Protein AF-A0AA46WBA4-F1 (afdb_monomer)

Secondary structure (DSSP, 8-state):
--B--HHHHHT-HHHHHHHHHTT--GGGTTT-BHHHHHHHHHHHHHHHHHHH-GGG--SHHHHHHHHHHHHHHHHHHHHHHHHHHHHHTT--HHHHHHHHHHHHHHHHHHHHHHHHHHHHHHHHHHHHHHHHHHHH-HHHHHHHHHHHHGGG-HHHHHHHHHHHHHHHHHHHHHHHHHHHHHHHHHT--S-HHHHHHHHHHHHHHHHHHHHHHHHHHHHHHHHHHHHHHHHH---TTHHHHHHHHHHHHHHHHHHHHHHHHHHHHHHHHHHHTTTT--TT--HHHHHHT--S-SSSHHHHHHHHHHHTGGGG------------------------

Sequence (336 aa):
MASLTRNQYYSNRDLQNLFSRLEIKAEEVISQEFDDILKLVERSFRKLSLKCHPDKEKDEEKKKIATEKFQKLSADKKELEKHLNALKEGKTPSQYERLSSEEERRRQTKIYGILSRRSKAINRALLFFILANAVSTPSLKVEYCLSQLANSGTVQSIAYQFYAFSIGIWPLLFIISFCGIIYAASKQKGSQEENLDRLNRRYNLLIAADNYVICIAATFAICGLVSEVAQNGWPAQYGTMLMINLALDLLLIALLRTFTKASELYSEHCIQRLYEEDAKFSYKEKFTWYDYKLVLMPLVLPIVKMYFRDLIQKKPQQHTTNPNVTSLGTPAGQEP

pLDDT: mean 73.24, std 14.77, range [27.86, 88.69]

Solvent-accessible surface area (backbone atoms only — not comparable to full-atom values): 18907 Å² total; per-residue (Å²): 134,61,51,38,46,64,66,67,52,72,74,31,68,65,60,47,50,40,36,50,75,52,74,48,56,68,83,77,40,52,73,31,43,50,72,59,44,52,54,49,52,52,53,37,47,56,58,50,45,70,75,35,43,37,88,79,46,90,48,71,71,58,21,52,55,22,42,54,52,40,50,49,53,53,48,45,49,54,52,44,54,44,44,50,53,10,52,66,72,76,40,50,51,68,55,38,49,52,51,50,54,50,50,50,50,52,48,51,53,51,43,52,52,46,54,51,48,42,52,53,51,44,54,50,48,53,53,49,51,54,50,48,46,70,72,64,38,29,66,62,51,29,45,52,32,30,55,70,48,23,80,78,41,70,62,20,34,52,20,26,54,48,34,47,40,54,72,56,55,43,56,55,55,49,50,54,51,53,52,48,52,53,55,56,53,75,67,59,91,67,64,75,63,70,54,47,56,56,48,51,52,52,52,54,50,52,53,50,51,54,52,48,49,53,53,50,32,54,48,35,45,50,51,22,51,54,51,42,37,74,75,75,42,77,52,74,66,49,51,53,51,27,53,54,24,49,51,51,46,54,47,53,55,50,51,54,53,51,43,48,51,50,37,51,57,52,43,50,53,58,47,46,65,73,68,76,70,58,100,77,71,52,71,66,62,64,51,66,74,60,80,77,85,82,70,58,57,77,67,40,49,61,56,47,48,60,78,49,50,80,82,61,66,67,78,77,76,76,77,78,78,69,94,74,79,78,87,81,82,87,83,82,89,83,85,135

Foldseek 3Di:
DDAAAPCNCVVDPLLVVLCVLLVHDPVNRHRDDLVVVLVVLVVSLVVVCVVLPLVVDPDPVSSVVSVVSNVVSVVSSVQNNLCSVCVNVVHHSVVSVVVVVVLVVVLVVLLVVLVVLLVVQLVVLVVVLVVCCVVVVLLVLLLVLLVVLLVPDDLSVVLSVLSCCLVPVVVVVLVVQLVVLVVVLVPDDDDPVVSVVVSVVSVVVSVVVNVVSLVVSLVSSVVSQVVCCVPPNHPVPSSVSNVVSSVVVVVSVVLSVLLSVLSVLVSVVLSVVSVPPDPPDDSVVVVVVDDDDPDCNVVRNVVSCVSCVVSCPDDPPPPPPPPDPDDDDDDDDDDD

Structure (mmCIF, N/CA/C/O backbone):
data_AF-A0AA46WBA4-F1
#
_entry.id   AF-A0AA46WBA4-F1
#
loop_
_atom_site.group_PDB
_atom_site.id
_atom_site.type_symbol
_atom_site.label_atom_id
_atom_site.label_alt_id
_atom_site.label_comp_id
_atom_site.label_asym_id
_atom_site.label_entity_id
_atom_site.label_seq_id
_atom_site.pdbx_PDB_ins_code
_atom_site.Cartn_x
_atom_site.Cartn_y
_atom_site.Cartn_z
_atom_site.occupancy
_atom_site.B_iso_or_equiv
_atom_site.auth_seq_id
_atom_site.auth_comp_id
_atom_site.auth_asym_id
_atom_site.auth_atom_id
_atom_site.pdbx_PDB_model_num
ATOM 1 N N . MET A 1 1 ? -32.448 -16.052 19.847 1.00 56.69 1 MET A N 1
ATOM 2 C CA . MET A 1 1 ? -31.531 -14.949 20.204 1.00 56.69 1 MET A CA 1
ATOM 3 C C . MET A 1 1 ? -31.475 -14.814 21.719 1.00 56.69 1 MET A C 1
ATOM 5 O O . MET A 1 1 ? -32.426 -15.214 22.378 1.00 56.69 1 MET A O 1
ATOM 9 N N . ALA A 1 2 ? -30.355 -14.343 22.275 1.00 77.19 2 ALA A N 1
ATOM 10 C CA . ALA A 1 2 ? -30.216 -14.145 23.718 1.00 77.19 2 ALA A CA 1
ATOM 11 C C . ALA A 1 2 ? -30.925 -12.845 24.140 1.00 77.19 2 ALA A C 1
ATOM 13 O O . ALA A 1 2 ? -30.732 -11.804 23.508 1.00 77.19 2 ALA A O 1
ATOM 14 N N . SER A 1 3 ? -31.737 -12.911 25.192 1.00 84.38 3 SER A N 1
ATOM 15 C CA . SER A 1 3 ? -32.491 -11.778 25.736 1.00 84.38 3 SER A CA 1
ATOM 16 C C . SER A 1 3 ? -32.124 -11.518 27.193 1.00 84.38 3 SER A C 1
ATOM 18 O O . SER A 1 3 ? -31.679 -12.420 27.909 1.00 84.38 3 SER A O 1
ATOM 20 N N . LEU A 1 4 ? -32.304 -10.274 27.639 1.00 86.00 4 LEU A N 1
ATOM 21 C CA . LEU A 1 4 ? -32.042 -9.907 29.025 1.00 86.00 4 LEU A CA 1
ATOM 22 C C . LEU A 1 4 ? -33.166 -10.432 29.920 1.00 86.00 4 LEU A C 1
ATOM 24 O O . LEU A 1 4 ? -34.306 -9.968 29.872 1.00 86.00 4 LEU A O 1
ATOM 28 N N . THR A 1 5 ? -32.845 -11.403 30.768 1.00 85.62 5 THR A N 1
ATOM 29 C CA . THR A 1 5 ? -33.835 -11.991 31.673 1.00 85.62 5 THR A CA 1
ATOM 30 C C . THR A 1 5 ? -34.075 -11.117 32.900 1.00 85.62 5 THR A C 1
ATOM 32 O O . THR A 1 5 ? -33.198 -10.389 33.373 1.00 85.62 5 THR A O 1
ATOM 35 N N . ARG A 1 6 ? -35.266 -11.259 33.490 1.00 83.94 6 ARG A N 1
ATOM 36 C CA . ARG A 1 6 ? -35.639 -10.594 34.746 1.00 83.94 6 ARG A CA 1
ATOM 37 C C . ARG A 1 6 ? -34.622 -10.865 35.860 1.00 83.94 6 ARG A C 1
ATOM 39 O O . ARG A 1 6 ? -34.211 -9.943 36.557 1.00 83.94 6 ARG A O 1
ATOM 46 N N . ASN A 1 7 ? -34.162 -12.109 35.981 1.00 82.94 7 ASN A N 1
ATOM 47 C CA . ASN A 1 7 ? -33.181 -12.491 36.996 1.00 82.94 7 ASN A CA 1
ATOM 48 C C . ASN A 1 7 ? -31.830 -11.805 36.770 1.00 82.94 7 ASN A C 1
ATOM 50 O O . ASN A 1 7 ? -31.248 -11.307 37.728 1.00 82.94 7 ASN A O 1
ATOM 54 N N . GLN A 1 8 ? -31.352 -11.710 35.526 1.00 81.56 8 GLN A N 1
ATOM 55 C CA . GLN A 1 8 ? -30.102 -11.004 35.205 1.00 81.56 8 GLN A CA 1
ATOM 56 C C . GLN A 1 8 ? -30.186 -9.500 35.503 1.00 81.56 8 GLN A C 1
ATOM 58 O O . GLN A 1 8 ? -29.218 -8.925 35.993 1.00 81.56 8 GLN A O 1
ATOM 63 N N . TYR A 1 9 ? -31.342 -8.874 35.264 1.00 83.88 9 TYR A N 1
ATOM 64 C CA . TYR A 1 9 ? -31.563 -7.463 35.586 1.00 83.88 9 TYR A CA 1
ATOM 65 C C . TYR A 1 9 ? -31.609 -7.212 37.103 1.00 83.88 9 TYR A C 1
ATOM 67 O O . TYR A 1 9 ? -30.918 -6.334 37.621 1.00 83.88 9 TYR A O 1
ATOM 75 N N . TYR A 1 10 ? -32.397 -7.999 37.845 1.00 81.88 10 TYR A N 1
ATOM 76 C CA . TYR A 1 10 ? -32.610 -7.752 39.275 1.00 81.88 10 TYR A CA 1
ATOM 77 C C . TYR A 1 10 ? -31.474 -8.237 40.184 1.00 81.88 10 TYR A C 1
ATOM 79 O O . TYR A 1 10 ? -31.307 -7.699 41.276 1.00 81.88 10 TYR A O 1
ATOM 87 N N . SER A 1 11 ? -30.664 -9.201 39.741 1.00 78.94 11 SER A N 1
ATOM 88 C CA . SER A 1 11 ? -29.520 -9.711 40.516 1.00 78.94 11 SER A CA 1
ATOM 89 C C . SER A 1 11 ? -28.289 -8.799 40.498 1.00 78.94 11 SER A C 1
ATOM 91 O O . SER A 1 11 ? -27.389 -8.992 41.312 1.00 78.94 11 SER A O 1
ATOM 93 N N . ASN A 1 12 ? -28.235 -7.797 39.612 1.00 80.94 12 ASN A N 1
ATOM 94 C CA . ASN A 1 12 ? -27.089 -6.902 39.477 1.00 80.94 12 ASN A CA 1
ATOM 95 C C . ASN A 1 12 ? -27.489 -5.438 39.728 1.00 80.94 12 ASN A C 1
ATOM 97 O O . ASN A 1 12 ? -28.072 -4.770 38.871 1.00 80.94 12 ASN A O 1
ATOM 101 N N . ARG A 1 13 ? -27.161 -4.933 40.923 1.00 82.62 13 ARG A N 1
ATOM 102 C CA . ARG A 1 13 ? -27.498 -3.566 41.350 1.00 82.62 13 ARG A CA 1
ATOM 103 C C . ARG A 1 13 ? -26.758 -2.496 40.541 1.00 82.62 13 ARG A C 1
ATOM 105 O O . ARG A 1 13 ? -27.320 -1.434 40.288 1.00 82.62 13 ARG A O 1
ATOM 112 N N . ASP A 1 14 ? -25.543 -2.787 40.088 1.00 81.56 14 ASP A N 1
ATOM 113 C CA . ASP A 1 14 ? -24.757 -1.865 39.264 1.00 81.56 14 ASP A CA 1
ATOM 114 C C . ASP A 1 14 ? -25.344 -1.741 37.858 1.00 81.56 14 ASP A C 1
ATOM 116 O O . ASP A 1 14 ? -25.487 -0.633 37.348 1.00 81.56 14 ASP A O 1
ATOM 120 N N . LEU A 1 15 ? -25.812 -2.851 37.279 1.00 83.94 15 LEU A N 1
ATOM 121 C CA . LEU A 1 15 ? -26.526 -2.848 36.001 1.00 83.94 15 LEU A CA 1
ATOM 122 C C . LEU A 1 15 ? -27.786 -1.964 36.056 1.00 83.94 15 LEU A C 1
ATOM 124 O O . LEU A 1 15 ? -28.018 -1.160 35.155 1.00 83.94 15 LEU A O 1
ATOM 128 N N . GLN A 1 16 ? -28.569 -2.058 37.136 1.00 85.62 16 GLN A N 1
ATOM 129 C CA . GLN A 1 16 ? -29.746 -1.202 37.352 1.00 85.62 16 GLN A CA 1
ATOM 130 C C . GLN A 1 16 ? -29.370 0.274 37.473 1.00 85.62 16 GLN A C 1
ATOM 132 O O . GLN A 1 16 ? -30.038 1.137 36.899 1.00 85.62 16 GLN A O 1
ATOM 137 N N . ASN A 1 17 ? -28.292 0.569 38.203 1.00 86.44 17 ASN A N 1
ATOM 138 C CA . ASN A 1 17 ? -27.793 1.930 38.357 1.00 86.44 17 ASN A CA 1
ATOM 139 C C . ASN A 1 17 ? -27.350 2.516 37.009 1.00 86.44 17 ASN A C 1
ATOM 141 O O . ASN A 1 17 ? -27.657 3.672 36.728 1.00 86.44 17 ASN A O 1
ATOM 145 N N . LEU A 1 18 ? -26.681 1.728 36.163 1.00 86.88 18 LEU A N 1
ATOM 146 C CA . LEU A 1 18 ? -26.230 2.148 34.834 1.00 86.88 18 LEU A CA 1
ATOM 147 C C . LEU A 1 18 ? -27.404 2.438 33.888 1.00 86.88 18 LEU A C 1
ATOM 149 O O . LEU A 1 18 ? -27.426 3.492 33.253 1.00 86.88 18 LEU A O 1
ATOM 153 N N . PHE A 1 19 ? -28.421 1.570 33.851 1.00 88.69 19 PHE A N 1
ATOM 154 C CA . PHE A 1 19 ? -29.654 1.841 33.100 1.00 88.69 19 PHE A CA 1
ATOM 155 C C . PHE A 1 19 ? -30.372 3.098 33.605 1.00 88.69 19 PHE A C 1
ATOM 157 O O . PHE A 1 19 ? -30.766 3.948 32.807 1.00 88.69 19 PHE A O 1
ATOM 164 N N . SER A 1 20 ? -30.463 3.265 34.927 1.00 88.31 20 SER A N 1
ATOM 165 C CA . SER A 1 20 ? -31.107 4.429 35.547 1.00 88.31 20 SER A CA 1
ATOM 166 C C . SER A 1 20 ? -30.378 5.738 35.223 1.00 88.31 20 SER A C 1
ATOM 168 O O . SER A 1 20 ? -31.023 6.742 34.930 1.00 88.31 20 SER A O 1
ATOM 170 N N . ARG A 1 21 ? -29.035 5.738 35.219 1.00 87.00 21 ARG A N 1
ATOM 171 C CA . ARG A 1 21 ? -28.213 6.907 34.838 1.00 87.00 21 ARG A CA 1
ATOM 172 C C . ARG A 1 21 ? -28.396 7.307 33.375 1.00 87.00 21 ARG A C 1
ATOM 174 O O . ARG A 1 21 ? -28.255 8.481 33.048 1.00 87.00 21 ARG A O 1
ATOM 181 N N . LEU A 1 22 ? -28.733 6.348 32.517 1.00 85.12 22 LEU A N 1
ATOM 182 C CA . LEU A 1 22 ? -29.079 6.578 31.117 1.00 85.12 22 LEU A CA 1
ATOM 183 C C . LEU A 1 22 ? -30.581 6.826 30.905 1.00 85.12 22 LEU A C 1
ATOM 185 O O . LEU A 1 22 ? -31.019 6.849 29.761 1.00 85.12 22 LEU A O 1
ATOM 189 N N . GLU A 1 23 ? -31.366 7.037 31.968 1.00 87.44 23 GLU A N 1
ATOM 190 C CA . GLU A 1 23 ? -32.823 7.257 31.918 1.00 87.44 23 GLU A CA 1
ATOM 191 C C . GLU A 1 23 ? -33.605 6.115 31.226 1.00 87.44 23 GLU A C 1
ATOM 193 O O . GLU A 1 23 ? -34.688 6.340 30.689 1.00 87.44 23 GLU A O 1
ATOM 198 N N . ILE A 1 24 ? -33.076 4.884 31.236 1.00 86.75 24 ILE A N 1
ATOM 199 C CA . ILE A 1 24 ? -33.702 3.705 30.618 1.00 86.75 24 ILE A CA 1
ATOM 200 C C . ILE A 1 24 ? -34.495 2.939 31.674 1.00 86.75 24 ILE A C 1
ATOM 202 O O . ILE A 1 24 ? -33.971 2.585 32.733 1.00 86.75 24 ILE A O 1
ATOM 206 N N . LYS A 1 25 ? -35.767 2.656 31.382 1.00 87.75 25 LYS A N 1
ATOM 207 C CA . LYS A 1 25 ? -36.653 1.935 32.303 1.00 87.75 25 LYS A CA 1
ATOM 208 C C . LYS A 1 25 ? -36.479 0.423 32.185 1.00 87.75 25 LYS A C 1
ATOM 210 O O . LYS A 1 25 ? -36.258 -0.108 31.102 1.00 87.75 25 LYS A O 1
ATOM 215 N N . ALA A 1 26 ? -36.680 -0.285 33.298 1.00 83.06 26 ALA A N 1
ATOM 216 C CA . ALA A 1 26 ? -36.601 -1.749 33.357 1.00 83.06 26 ALA A CA 1
ATOM 217 C C . ALA A 1 26 ? -37.559 -2.442 32.366 1.00 83.06 26 ALA A C 1
ATOM 219 O O . ALA A 1 26 ? -37.209 -3.440 31.742 1.00 83.06 26 ALA A O 1
ATOM 220 N N . GLU A 1 27 ? -38.760 -1.887 32.199 1.00 84.00 27 GLU A N 1
ATOM 221 C CA . GLU A 1 27 ? -39.807 -2.388 31.296 1.00 84.00 27 GLU A CA 1
ATOM 222 C C . GLU A 1 27 ? -39.383 -2.369 29.820 1.00 84.00 27 GLU A C 1
ATOM 224 O O . GLU A 1 27 ? -39.853 -3.187 29.037 1.00 84.00 27 GLU A O 1
ATOM 229 N N . GLU A 1 28 ? -38.471 -1.467 29.447 1.00 80.62 28 GLU A N 1
ATOM 230 C CA . GLU A 1 28 ? -37.995 -1.301 28.070 1.00 80.62 28 GLU A CA 1
ATOM 231 C C . GLU A 1 28 ? -36.882 -2.291 27.703 1.00 80.62 28 GLU A C 1
ATOM 233 O O . GLU A 1 28 ? -36.533 -2.406 26.531 1.00 80.62 28 GLU A O 1
ATOM 238 N N . VAL A 1 29 ? -36.305 -2.991 28.687 1.00 85.62 29 VAL A N 1
ATOM 239 C CA . VAL A 1 29 ? -35.119 -3.844 28.494 1.00 85.62 29 VAL A CA 1
ATOM 240 C C . VAL A 1 29 ? -35.323 -5.289 28.937 1.00 85.62 29 VAL A C 1
ATOM 242 O O . VAL A 1 29 ? -34.661 -6.186 28.420 1.00 85.62 29 VAL A O 1
ATOM 245 N N . ILE A 1 30 ? -36.238 -5.560 29.870 1.00 86.00 30 ILE A N 1
ATOM 246 C CA . ILE A 1 30 ? -36.526 -6.929 30.312 1.00 86.00 30 ILE A CA 1
ATOM 247 C C . ILE A 1 30 ? -37.236 -7.692 29.187 1.00 86.00 30 ILE A C 1
ATOM 249 O O . ILE A 1 30 ? -38.255 -7.255 28.662 1.00 86.00 30 ILE A O 1
ATOM 253 N N . SER A 1 31 ? -36.733 -8.885 28.870 1.00 83.00 31 SER A N 1
ATOM 254 C CA . SER A 1 31 ? -37.203 -9.760 27.782 1.00 83.00 31 SER A CA 1
ATOM 255 C C . SER A 1 31 ? -36.919 -9.252 26.363 1.00 83.00 31 SER A C 1
ATOM 257 O O . SER A 1 31 ? -37.336 -9.899 25.406 1.00 83.00 31 SER A O 1
ATOM 259 N N . GLN A 1 32 ? -36.180 -8.149 26.215 1.00 86.69 32 GLN A N 1
ATOM 260 C CA . GLN A 1 32 ? -35.685 -7.668 24.923 1.00 86.69 32 GLN A CA 1
ATOM 261 C C . GLN A 1 32 ? -34.381 -8.366 24.530 1.00 86.69 32 GLN A C 1
ATOM 263 O O . GLN A 1 32 ? -33.606 -8.813 25.384 1.00 86.69 32 GLN A O 1
ATOM 268 N N . GLU A 1 33 ? -34.130 -8.457 23.226 1.00 87.06 33 GLU A N 1
ATOM 269 C CA . GLU A 1 33 ? -32.869 -8.978 22.701 1.00 87.06 33 GLU A CA 1
ATOM 270 C C . GLU A 1 33 ? -31.715 -8.017 22.999 1.00 87.06 33 GLU A C 1
ATOM 272 O O . GLU A 1 33 ? -31.868 -6.797 22.923 1.00 87.06 33 GLU A O 1
ATOM 277 N N . PHE A 1 34 ? -30.529 -8.557 23.304 1.00 84.88 34 PHE A N 1
ATOM 278 C CA . PHE A 1 34 ? -29.368 -7.726 23.650 1.00 84.88 34 PHE A CA 1
ATOM 279 C C . PHE A 1 34 ? -29.015 -6.695 22.568 1.00 84.88 34 PHE A C 1
ATOM 281 O O . PHE A 1 34 ? -28.635 -5.576 22.903 1.00 84.88 34 PHE A O 1
ATOM 288 N N . ASP A 1 35 ? -29.182 -7.033 21.287 1.00 81.75 35 ASP A N 1
ATOM 289 C CA . ASP A 1 35 ? -28.882 -6.117 20.179 1.00 81.75 35 ASP A CA 1
ATOM 290 C C . ASP A 1 35 ? -29.849 -4.925 20.114 1.00 81.75 35 ASP A C 1
ATOM 292 O O . ASP A 1 35 ? -29.440 -3.812 19.775 1.00 81.75 35 ASP A O 1
ATOM 296 N N . ASP A 1 36 ? -31.110 -5.114 20.499 1.00 84.44 36 ASP A N 1
ATOM 297 C CA . ASP A 1 36 ? -32.086 -4.025 20.562 1.00 84.44 36 ASP A CA 1
ATOM 298 C C . ASP A 1 36 ? -31.906 -3.172 21.822 1.00 84.44 36 ASP A C 1
ATOM 300 O O . ASP A 1 36 ? -32.021 -1.944 21.755 1.00 84.44 36 ASP A O 1
ATOM 304 N N . ILE A 1 37 ? -31.492 -3.786 22.936 1.00 86.00 37 ILE A N 1
ATOM 305 C CA . ILE A 1 37 ? -31.090 -3.064 24.150 1.00 86.00 37 ILE A CA 1
ATOM 306 C C . ILE A 1 37 ? -29.869 -2.176 23.866 1.00 86.00 37 ILE A C 1
ATOM 308 O O . ILE A 1 37 ? -29.866 -1.010 24.254 1.00 86.00 37 ILE A O 1
ATOM 312 N N . LEU A 1 38 ? -28.854 -2.672 23.149 1.00 84.44 38 LEU A N 1
ATOM 313 C CA . LEU A 1 38 ? -27.670 -1.882 22.780 1.00 84.44 38 LEU A CA 1
ATOM 314 C C . LEU A 1 38 ? -28.032 -0.668 21.907 1.00 84.44 38 LEU A C 1
ATOM 316 O O . LEU A 1 38 ? -27.566 0.443 22.167 1.00 84.44 38 LEU A O 1
ATOM 320 N N . LYS A 1 39 ? -28.933 -0.831 20.928 1.00 84.00 39 LYS A N 1
ATOM 321 C CA . LYS A 1 39 ? -29.452 0.302 20.135 1.00 84.00 39 LYS A CA 1
ATOM 322 C C . LYS A 1 39 ? -30.195 1.317 21.006 1.00 84.00 39 LYS A C 1
ATOM 324 O O . LYS A 1 39 ? -30.100 2.523 20.767 1.00 84.00 39 LYS A O 1
ATOM 329 N N . LEU A 1 40 ? -30.952 0.849 21.999 1.00 85.56 40 LEU A N 1
ATOM 330 C CA . LEU A 1 40 ? -31.680 1.706 22.934 1.00 85.56 40 LEU A CA 1
ATOM 331 C C . LEU A 1 40 ? -30.713 2.500 23.827 1.00 85.56 40 LEU A C 1
ATOM 333 O O . LEU A 1 40 ? -30.875 3.715 23.969 1.00 85.56 40 LEU A O 1
ATOM 337 N N . VAL A 1 41 ? -29.655 1.854 24.327 1.00 83.88 41 VAL A N 1
ATOM 338 C CA . VAL A 1 41 ? -28.549 2.499 25.057 1.00 83.88 41 VAL A CA 1
ATOM 339 C C . VAL A 1 41 ? -27.899 3.592 24.216 1.00 83.88 41 VAL A C 1
ATOM 341 O O . VAL A 1 41 ? -27.718 4.714 24.693 1.00 83.88 41 VAL A O 1
ATOM 344 N N . GLU A 1 42 ? -27.612 3.319 22.943 1.00 80.56 42 GLU A N 1
ATOM 345 C CA . GLU A 1 42 ? -27.010 4.308 22.052 1.00 80.56 42 GLU A CA 1
ATOM 346 C C . GLU A 1 42 ? -27.933 5.510 21.801 1.00 80.56 42 GLU A C 1
ATOM 348 O O . GLU A 1 42 ? -27.490 6.663 21.846 1.00 80.56 42 GLU A O 1
ATOM 353 N N . ARG A 1 43 ? -29.231 5.265 21.583 1.00 81.19 43 ARG A N 1
ATOM 354 C CA . ARG A 1 43 ? -30.232 6.330 21.415 1.00 81.19 43 ARG A CA 1
ATOM 355 C C . ARG A 1 43 ? -30.346 7.201 22.662 1.00 81.19 43 ARG A C 1
ATOM 357 O O . ARG A 1 43 ? -30.357 8.427 22.534 1.00 81.19 43 ARG A O 1
ATOM 364 N N . SER A 1 44 ? -30.407 6.593 23.847 1.00 80.56 44 SER A N 1
ATOM 365 C CA . SER A 1 44 ? -30.514 7.351 25.095 1.00 80.56 44 SER A CA 1
ATOM 366 C C . SER A 1 44 ? -29.247 8.158 25.373 1.00 80.56 44 SER A C 1
ATOM 368 O O . SER A 1 44 ? -29.318 9.356 25.660 1.00 80.56 44 SER A O 1
ATOM 370 N N . PHE A 1 45 ? -28.073 7.554 25.156 1.00 81.56 45 PHE A N 1
ATOM 371 C CA . PHE A 1 45 ? -26.799 8.256 25.253 1.00 81.56 45 PHE A CA 1
ATOM 372 C C . PHE A 1 45 ? -26.753 9.477 24.332 1.00 81.56 45 PHE A C 1
ATOM 374 O O . PHE A 1 45 ? -26.449 10.561 24.810 1.00 81.56 45 PHE A O 1
ATOM 381 N N . ARG A 1 46 ? -27.117 9.347 23.046 1.00 76.81 46 ARG A N 1
ATOM 382 C CA . ARG A 1 46 ? -27.148 10.486 22.104 1.00 76.81 46 ARG A CA 1
ATOM 383 C C . ARG A 1 46 ? -28.088 11.601 22.575 1.00 76.81 46 ARG A C 1
ATOM 385 O O . ARG A 1 46 ? -27.771 12.782 22.454 1.00 76.81 46 ARG A O 1
ATOM 392 N N . LYS A 1 47 ? -29.250 11.249 23.133 1.00 83.31 47 LYS A N 1
ATOM 393 C CA . LYS A 1 47 ? -30.216 12.225 23.660 1.00 83.31 47 LYS A CA 1
ATOM 394 C C . LYS A 1 47 ? -29.655 12.987 24.863 1.00 83.31 47 LYS A C 1
ATOM 396 O O . LYS A 1 47 ? -29.825 14.202 24.949 1.00 83.31 47 LYS A O 1
ATOM 401 N N . LEU A 1 48 ? -28.990 12.288 25.781 1.00 79.56 48 LEU A N 1
ATOM 402 C CA . LEU A 1 48 ? -28.390 12.874 26.982 1.00 79.56 48 LEU A CA 1
ATOM 403 C C . LEU A 1 48 ? -27.116 13.658 26.666 1.00 79.56 48 LEU A C 1
ATOM 405 O O . LEU A 1 48 ? -26.945 14.769 27.163 1.00 79.56 48 LEU A O 1
ATOM 409 N N . SER A 1 49 ? -26.278 13.141 25.770 1.00 77.69 49 SER A N 1
ATOM 410 C CA . SER A 1 49 ? -25.035 13.768 25.325 1.00 77.69 49 SER A CA 1
ATOM 411 C C . SER A 1 49 ? -25.303 15.124 24.678 1.00 77.69 49 SER A C 1
ATOM 413 O O . SER A 1 49 ? -24.588 16.085 24.934 1.00 77.69 49 SER A O 1
ATOM 415 N N . LEU A 1 50 ? -26.389 15.242 23.906 1.00 76.56 50 LEU A N 1
ATOM 416 C CA . LEU A 1 50 ? -26.835 16.518 23.352 1.00 76.56 50 LEU A CA 1
ATOM 417 C C . LEU A 1 50 ? -27.252 17.519 24.436 1.00 76.56 50 LEU A C 1
ATOM 419 O O . LEU A 1 50 ? -27.156 18.717 24.196 1.00 76.56 50 LEU A O 1
ATOM 423 N N . LYS A 1 51 ? -27.723 17.087 25.610 1.00 79.62 51 LYS A N 1
ATOM 424 C CA . LYS A 1 51 ? -28.079 17.998 26.713 1.00 79.62 51 LYS A CA 1
ATOM 425 C C . LYS A 1 51 ? -26.851 18.472 27.495 1.00 79.62 51 LYS A C 1
ATOM 427 O O . LYS A 1 51 ? -26.859 19.601 27.964 1.00 79.62 51 LYS A O 1
ATOM 432 N N . CYS A 1 52 ? -25.822 17.633 27.630 1.00 74.19 52 CYS A N 1
ATOM 433 C CA . CYS A 1 52 ? -24.646 17.905 28.464 1.00 74.19 52 CYS A CA 1
ATOM 434 C C . CYS A 1 52 ? -23.343 18.167 27.686 1.00 74.19 52 CYS A C 1
ATOM 436 O O . CYS A 1 52 ? -22.278 18.191 28.299 1.00 74.19 52 CYS A O 1
ATOM 438 N N . HIS A 1 53 ? -23.398 18.359 26.362 1.00 74.00 53 HIS A N 1
ATOM 439 C CA . HIS A 1 53 ? -22.199 18.605 25.557 1.00 74.00 53 HIS A CA 1
ATOM 440 C C . HIS A 1 53 ? -21.520 19.930 25.955 1.00 74.00 53 HIS A C 1
ATOM 442 O O . HIS A 1 53 ? -22.198 20.963 25.974 1.00 74.00 53 HIS A O 1
ATOM 448 N N . PRO A 1 54 ? -20.197 19.945 26.208 1.00 71.88 54 PRO A N 1
ATOM 449 C CA . PRO A 1 54 ? -19.485 21.140 26.669 1.00 71.88 54 PRO A CA 1
ATOM 450 C C . PRO A 1 54 ? -19.537 22.315 25.681 1.00 71.88 54 PRO A C 1
ATOM 452 O O . PRO A 1 54 ? -19.446 23.463 26.100 1.00 71.88 54 PRO A O 1
ATOM 455 N N . ASP A 1 55 ? -19.748 22.057 24.388 1.00 74.69 55 ASP A N 1
ATOM 456 C CA . ASP A 1 55 ? -19.876 23.109 23.361 1.00 74.69 55 ASP A CA 1
ATOM 457 C C . ASP A 1 55 ? -21.135 23.977 23.504 1.00 74.69 55 ASP A C 1
ATOM 459 O O . ASP A 1 55 ? -21.238 25.023 22.865 1.00 74.69 55 ASP A O 1
ATOM 463 N N . LYS A 1 56 ? -22.109 23.560 24.323 1.00 72.62 56 LYS A N 1
ATOM 464 C CA . LYS A 1 56 ? -23.312 24.359 24.590 1.00 72.62 56 LYS A CA 1
ATOM 465 C C . LYS A 1 56 ? -23.094 25.452 25.633 1.00 72.62 56 LYS A C 1
ATOM 467 O O . LYS A 1 56 ? -23.900 26.377 25.694 1.00 72.62 56 LYS A O 1
ATOM 472 N N . GLU A 1 57 ? -22.025 25.367 26.421 1.00 76.81 57 GLU A N 1
ATOM 473 C CA . GLU A 1 57 ? -21.738 26.309 27.500 1.00 76.81 57 GLU A CA 1
ATOM 474 C C . GLU A 1 57 ? -20.648 27.301 27.088 1.00 76.81 57 GLU A C 1
ATOM 476 O O . GLU A 1 57 ? -19.557 26.925 26.655 1.00 76.81 57 GLU A O 1
ATOM 481 N N . LYS A 1 58 ? -20.954 28.595 27.228 1.00 70.69 58 LYS A N 1
ATOM 482 C CA . LYS A 1 58 ? -20.022 29.701 26.938 1.00 70.69 58 LYS A CA 1
ATOM 483 C C . LYS A 1 58 ? -19.200 30.129 28.159 1.00 70.69 58 LYS A C 1
ATOM 485 O O . LYS A 1 58 ? -18.210 30.831 28.005 1.00 70.69 58 LYS A O 1
ATOM 490 N N . ASP A 1 59 ? -19.635 29.723 29.346 1.00 79.12 59 ASP A N 1
ATOM 491 C CA . ASP A 1 59 ? -19.047 30.038 30.649 1.00 79.12 59 ASP A CA 1
ATOM 492 C C . ASP A 1 59 ? -18.034 28.944 31.038 1.00 79.12 59 ASP A C 1
ATOM 494 O O . ASP A 1 59 ? -18.359 27.755 30.975 1.00 79.12 59 ASP A O 1
ATOM 498 N N . GLU A 1 60 ? -16.801 29.321 31.393 1.00 76.62 60 GLU A N 1
ATOM 499 C CA . GLU A 1 60 ? -15.701 28.371 31.623 1.00 76.62 60 GLU A CA 1
ATOM 500 C C . GLU A 1 60 ? -15.947 27.419 32.805 1.00 76.62 60 GLU A C 1
ATOM 502 O O . GLU A 1 60 ? -15.642 26.226 32.699 1.00 76.62 60 GLU A O 1
ATOM 507 N N . GLU A 1 61 ? -16.551 27.889 33.902 1.00 77.56 61 GLU A N 1
ATOM 508 C CA . GLU A 1 61 ? -16.854 27.026 35.054 1.00 77.56 61 GLU A CA 1
ATOM 509 C C . GLU A 1 61 ? -17.950 26.014 34.708 1.00 77.56 61 GLU A C 1
ATOM 511 O O . GLU A 1 61 ? -17.831 24.816 34.993 1.00 77.56 61 GLU A O 1
ATOM 516 N N . LYS A 1 62 ? -18.998 26.465 34.011 1.00 76.25 62 LYS A N 1
ATOM 517 C CA . LYS A 1 62 ? -20.096 25.590 33.568 1.00 76.25 62 LYS A CA 1
ATOM 518 C C . LYS A 1 62 ? -19.641 24.600 32.505 1.00 76.25 62 LYS A C 1
ATOM 520 O O . LYS A 1 62 ? -20.078 23.449 32.518 1.00 76.25 62 LYS A O 1
ATOM 525 N N . LYS A 1 63 ? -18.709 24.999 31.638 1.00 76.62 63 LYS A N 1
ATOM 526 C CA . LYS A 1 63 ? -18.093 24.125 30.637 1.00 76.62 63 LYS A CA 1
ATOM 527 C C . LYS A 1 63 ? -17.272 23.009 31.280 1.00 76.62 63 LYS A C 1
ATOM 529 O O . LYS A 1 63 ? -17.341 21.868 30.817 1.00 76.62 63 LYS A O 1
ATOM 534 N N . LYS A 1 64 ? -16.550 23.288 32.370 1.00 78.69 64 LYS A N 1
ATOM 535 C CA . LYS A 1 64 ? -15.820 22.260 33.129 1.00 78.69 64 LYS A CA 1
ATOM 536 C C . LYS A 1 64 ? -16.776 21.234 33.748 1.00 78.69 64 LYS A C 1
ATOM 538 O O . LYS A 1 64 ? -16.603 20.035 33.536 1.00 78.69 64 LYS A O 1
ATOM 543 N N . ILE A 1 65 ? -17.852 21.700 34.386 1.00 80.44 65 ILE A N 1
ATOM 544 C CA . ILE A 1 65 ? -18.900 20.835 34.959 1.00 80.44 65 ILE A CA 1
ATOM 545 C C . ILE A 1 65 ? -19.598 20.002 33.867 1.00 80.44 65 ILE A C 1
ATOM 547 O O . ILE A 1 65 ? -19.867 18.814 34.058 1.00 80.44 65 ILE A O 1
ATOM 551 N N . ALA A 1 66 ? -19.889 20.598 32.707 1.00 74.88 66 ALA A N 1
ATOM 552 C CA . ALA A 1 66 ? -20.476 19.897 31.565 1.00 74.88 66 ALA A CA 1
ATOM 553 C C . ALA A 1 66 ? -19.525 18.830 30.999 1.00 74.88 66 ALA A C 1
ATOM 555 O O . ALA A 1 66 ? -19.956 17.715 30.711 1.00 74.88 66 ALA A O 1
ATOM 556 N N . THR A 1 67 ? -18.227 19.132 30.921 1.00 79.12 67 THR A N 1
ATOM 557 C CA . THR A 1 67 ? -17.192 18.184 30.480 1.00 79.12 67 THR A CA 1
ATOM 558 C C . THR A 1 67 ? -17.113 16.975 31.411 1.00 79.12 67 THR A C 1
ATOM 560 O O . THR A 1 67 ? -17.133 15.841 30.937 1.00 79.12 67 THR A O 1
ATOM 563 N N . GLU A 1 68 ? -17.097 17.188 32.729 1.00 84.19 68 GLU A N 1
ATOM 564 C CA . GLU A 1 68 ? -17.089 16.106 33.724 1.00 84.19 68 GLU A CA 1
ATOM 565 C C . GLU A 1 68 ? -18.360 15.245 33.644 1.00 84.19 68 GLU A C 1
ATOM 567 O O . GLU A 1 68 ? -18.288 14.013 33.643 1.00 84.19 68 GLU A O 1
ATOM 572 N N . LYS A 1 69 ? -19.537 15.873 33.497 1.00 82.94 69 LYS A N 1
ATOM 573 C CA . LYS A 1 69 ? -20.811 15.157 33.304 1.00 82.94 69 LYS A CA 1
ATOM 574 C C . LYS A 1 69 ? -20.824 14.337 32.016 1.00 82.94 69 LYS A C 1
ATOM 576 O O . LYS A 1 69 ? -21.297 13.203 32.025 1.00 82.94 69 LYS A O 1
ATOM 581 N N . PHE A 1 70 ? -20.304 14.887 30.924 1.00 81.19 70 PHE A N 1
ATOM 582 C CA . PHE A 1 70 ? -20.216 14.195 29.642 1.00 81.19 70 PHE A CA 1
ATOM 583 C C . PHE A 1 70 ? -19.240 13.013 29.696 1.00 81.19 70 PHE A C 1
ATOM 585 O O . PHE A 1 70 ? -19.557 11.926 29.211 1.00 81.19 70 PHE A O 1
ATOM 592 N N . GLN A 1 71 ? -18.077 13.188 30.330 1.00 83.69 71 GLN A N 1
ATOM 593 C CA . GLN A 1 71 ? -17.113 12.106 30.546 1.00 83.69 71 GLN A CA 1
ATOM 594 C C . GLN A 1 71 ? -17.716 10.978 31.385 1.00 83.69 71 GLN A C 1
ATOM 596 O O . GLN A 1 71 ? -17.586 9.812 31.016 1.00 83.69 71 GLN A O 1
ATOM 601 N N . LYS A 1 72 ? -18.436 11.318 32.461 1.00 87.44 72 LYS A N 1
ATOM 602 C CA . LYS A 1 72 ? -19.133 10.340 33.301 1.00 87.44 72 LYS A CA 1
ATOM 603 C C . LYS A 1 72 ? -20.215 9.584 32.527 1.00 87.44 72 LYS A C 1
ATOM 605 O O . LYS A 1 72 ? -20.232 8.361 32.568 1.00 87.44 72 LYS A O 1
ATOM 610 N N . LEU A 1 73 ? -21.035 10.287 31.744 1.00 82.00 73 LEU A N 1
ATOM 611 C CA . LEU A 1 73 ? -22.051 9.676 30.879 1.00 82.00 73 LEU A CA 1
ATOM 612 C C . LEU A 1 73 ? -21.429 8.723 29.840 1.00 82.00 73 LEU A C 1
ATOM 614 O O . LEU A 1 73 ? -21.969 7.655 29.562 1.00 82.00 73 LEU A O 1
ATOM 618 N N . SER A 1 74 ? -20.286 9.101 29.264 1.00 80.62 74 SER A N 1
ATOM 619 C CA . SER A 1 74 ? -19.534 8.267 28.318 1.00 80.62 74 SER A CA 1
ATOM 620 C C . SER A 1 74 ? -18.961 7.013 28.984 1.00 80.62 74 SER A C 1
ATOM 622 O O . SER A 1 74 ? -19.010 5.927 28.404 1.00 80.62 74 SER A O 1
ATOM 624 N N . ALA A 1 75 ? -18.465 7.138 30.218 1.00 84.06 75 ALA A N 1
ATOM 625 C CA . ALA A 1 75 ? -18.003 6.007 31.016 1.00 84.06 75 ALA A CA 1
ATOM 626 C C . ALA A 1 75 ? -19.158 5.057 31.379 1.00 84.06 75 ALA A C 1
ATOM 628 O O . ALA A 1 75 ? -19.046 3.862 31.116 1.00 84.06 75 ALA A O 1
ATOM 629 N N . ASP A 1 76 ? -20.283 5.592 31.870 1.00 85.31 76 ASP A N 1
ATOM 630 C CA . ASP A 1 76 ? -21.486 4.819 32.213 1.00 85.31 76 ASP A CA 1
ATOM 631 C C . ASP A 1 76 ? -22.015 4.044 30.987 1.00 85.31 76 ASP A C 1
ATOM 633 O O . ASP A 1 76 ? -22.358 2.866 31.086 1.00 85.31 76 ASP A O 1
ATOM 637 N N . LYS A 1 77 ? -22.022 4.670 29.799 1.00 87.19 77 LYS A N 1
AT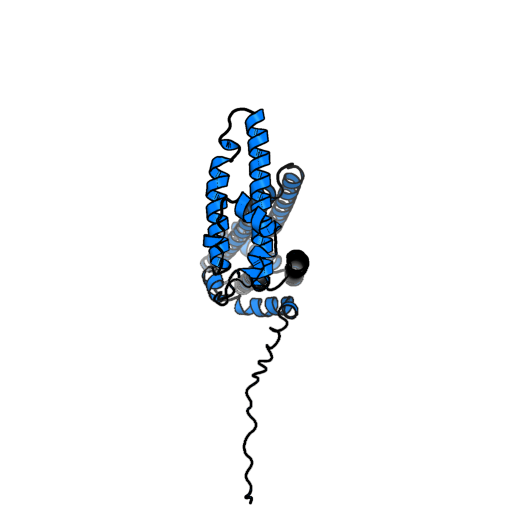OM 638 C CA . LYS A 1 77 ? -22.376 3.999 28.537 1.00 87.19 77 LYS A CA 1
ATOM 639 C C . LYS A 1 77 ? -21.450 2.815 28.250 1.00 87.19 77 LYS A C 1
ATOM 641 O O . LYS A 1 77 ? -21.933 1.711 28.006 1.00 87.19 77 LYS A O 1
ATOM 646 N N . LYS A 1 78 ? -20.131 3.037 28.266 1.00 85.06 78 LYS A N 1
ATOM 647 C CA . LYS A 1 78 ? -19.140 1.986 27.973 1.00 85.06 78 LYS A CA 1
ATOM 648 C C . LYS A 1 78 ? -19.244 0.821 28.954 1.00 85.06 78 LYS A C 1
ATOM 650 O O . LYS A 1 78 ? -19.139 -0.335 28.552 1.00 85.06 78 LYS A O 1
ATOM 655 N N . GLU A 1 79 ? -19.450 1.121 30.231 1.00 86.56 79 GLU A N 1
ATOM 656 C CA . GLU A 1 79 ? -19.615 0.112 31.271 1.00 86.56 79 GLU A CA 1
ATOM 657 C C . GLU A 1 79 ? -20.907 -0.691 31.069 1.00 86.56 79 GLU A C 1
ATOM 659 O O . GLU A 1 79 ? -20.886 -1.921 31.136 1.00 86.56 79 GLU A O 1
ATOM 664 N N . LEU A 1 80 ? -22.012 -0.033 30.709 1.00 86.69 80 LEU A N 1
ATOM 665 C CA . LEU A 1 80 ? -23.267 -0.716 30.408 1.00 86.69 80 LEU A CA 1
ATOM 666 C C . LEU A 1 80 ? -23.158 -1.627 29.178 1.00 86.69 80 LEU A C 1
ATOM 668 O O . LEU A 1 80 ? -23.556 -2.790 29.241 1.00 86.69 80 LEU A O 1
ATOM 672 N N . GLU A 1 81 ? -22.584 -1.139 28.076 1.00 85.50 81 GLU A N 1
ATOM 673 C CA . GLU A 1 81 ? -22.352 -1.946 26.868 1.00 85.50 81 GLU A CA 1
ATOM 674 C C . GLU A 1 81 ? -21.476 -3.167 27.176 1.00 85.50 81 GLU A C 1
ATOM 676 O O . GLU A 1 81 ? -21.761 -4.274 26.721 1.00 85.50 81 GLU A O 1
ATOM 681 N N . LYS A 1 82 ? -20.448 -2.996 28.013 1.00 83.00 82 LYS A N 1
ATOM 682 C CA . LYS A 1 82 ? -19.590 -4.088 28.485 1.00 83.00 82 LYS A CA 1
ATOM 683 C C . LYS A 1 82 ? -20.374 -5.137 29.271 1.00 83.00 82 LYS A C 1
ATOM 685 O O . LYS A 1 82 ? -20.219 -6.328 29.010 1.00 83.00 82 LYS A O 1
ATOM 690 N N . HIS A 1 83 ? -21.220 -4.721 30.213 1.00 83.88 83 HIS A N 1
ATOM 691 C CA . HIS A 1 83 ? -22.067 -5.643 30.970 1.00 83.88 83 HIS A CA 1
ATOM 692 C C . HIS A 1 83 ? -23.049 -6.401 30.067 1.00 83.88 83 HIS A C 1
ATOM 694 O O . HIS A 1 83 ? -23.220 -7.609 30.228 1.00 83.88 83 HIS A O 1
ATOM 700 N N . LEU A 1 84 ? -23.669 -5.714 29.106 1.00 85.44 84 LEU A N 1
ATOM 701 C CA . LEU A 1 84 ? -24.624 -6.320 28.179 1.00 85.44 84 LEU A CA 1
ATOM 702 C C . LEU A 1 84 ? -23.961 -7.322 27.237 1.00 85.44 84 LEU A C 1
ATOM 704 O O . LEU A 1 84 ? -24.479 -8.423 27.069 1.00 85.44 84 LEU A O 1
ATOM 708 N N . ASN A 1 85 ? -22.792 -6.991 26.687 1.00 81.06 85 ASN A N 1
ATOM 709 C CA . ASN A 1 85 ? -22.033 -7.914 25.846 1.00 81.06 85 ASN A CA 1
ATOM 710 C C . ASN A 1 85 ? -21.529 -9.131 26.636 1.00 81.06 85 ASN A C 1
ATOM 712 O O . ASN A 1 85 ? -21.611 -10.256 26.146 1.00 81.06 85 ASN A O 1
ATOM 716 N N . ALA A 1 86 ? -21.099 -8.941 27.889 1.00 83.31 86 ALA A N 1
ATOM 717 C CA . ALA A 1 86 ? -20.724 -10.055 28.755 1.00 83.31 86 ALA A CA 1
ATOM 718 C C . ALA A 1 86 ? -21.908 -11.007 28.996 1.00 83.31 86 ALA A C 1
ATOM 720 O O . ALA A 1 86 ? -21.769 -12.218 28.837 1.00 83.31 86 ALA A O 1
ATOM 721 N N . LEU A 1 87 ? -23.091 -10.462 29.305 1.00 83.94 87 LEU A N 1
ATOM 722 C CA . LEU A 1 87 ? -24.314 -11.245 29.503 1.00 83.94 87 LEU A CA 1
ATOM 723 C C . LEU A 1 87 ? -24.781 -11.946 28.221 1.00 83.94 87 LEU A C 1
ATOM 725 O O . LEU A 1 87 ? -25.191 -13.105 28.290 1.00 83.94 87 LEU A O 1
ATOM 729 N N . LYS A 1 88 ? -24.674 -11.281 27.064 1.00 83.94 88 LYS A N 1
ATOM 730 C CA . LYS A 1 88 ? -24.969 -11.861 25.745 1.00 83.94 88 LYS A CA 1
ATOM 731 C C . LYS A 1 88 ? -24.130 -13.115 25.477 1.00 83.94 88 LYS A C 1
ATOM 733 O O . LYS A 1 88 ? -24.635 -14.072 24.899 1.00 83.94 88 LYS A O 1
ATOM 738 N N . GLU A 1 89 ? -22.881 -13.126 25.938 1.00 77.81 89 GLU A N 1
ATOM 739 C CA . GLU A 1 89 ? -21.955 -14.259 25.823 1.00 77.81 89 GLU A CA 1
ATOM 740 C C . GLU A 1 89 ? -21.999 -15.238 27.012 1.00 77.81 89 GLU A C 1
ATOM 742 O O . GLU A 1 89 ? -21.228 -16.198 27.041 1.00 77.81 89 GLU A O 1
ATOM 747 N N . GLY A 1 90 ? -22.866 -15.011 28.007 1.00 78.44 90 GLY A N 1
ATOM 748 C CA . GLY A 1 90 ? -22.956 -15.846 29.212 1.00 78.44 90 GLY A CA 1
ATOM 749 C C . GLY A 1 90 ? -21.750 -15.734 30.157 1.00 78.44 90 GLY A C 1
ATOM 750 O O . GLY A 1 90 ? -21.479 -16.659 30.919 1.00 78.44 90 GLY A O 1
ATOM 751 N N . LYS A 1 91 ? -21.012 -14.621 30.106 1.00 78.19 91 LYS A N 1
ATOM 752 C CA . LYS A 1 91 ? -19.787 -14.352 30.876 1.00 78.19 91 LYS A CA 1
ATOM 753 C C . LYS A 1 91 ? -20.008 -13.250 31.915 1.00 78.19 91 LYS A C 1
ATOM 755 O O . LYS A 1 91 ? -20.935 -12.447 31.816 1.00 78.19 91 LYS A O 1
ATOM 760 N N . THR A 1 92 ? -19.115 -13.156 32.901 1.00 76.44 92 THR A N 1
ATOM 761 C CA . THR A 1 92 ? -19.064 -11.976 33.781 1.00 76.44 92 THR A CA 1
ATOM 762 C C . THR A 1 92 ? -18.342 -10.803 33.096 1.00 76.44 92 THR A C 1
ATOM 764 O O . THR A 1 92 ? -17.496 -11.032 32.229 1.00 76.44 92 THR A O 1
ATOM 767 N N . PRO A 1 93 ? -18.597 -9.538 33.488 1.00 70.19 93 PRO A N 1
ATOM 768 C CA . PRO A 1 93 ? -17.936 -8.366 32.897 1.00 70.19 93 PRO A CA 1
ATOM 769 C C . PRO A 1 93 ? -16.403 -8.413 32.972 1.00 70.19 93 PRO A C 1
ATOM 771 O O . PRO A 1 93 ? -15.724 -7.964 32.051 1.00 70.19 93 PRO A O 1
ATOM 774 N N . SER A 1 94 ? -15.852 -8.984 34.048 1.00 70.38 94 SER A N 1
ATOM 775 C CA . SER A 1 94 ? -14.406 -9.150 34.241 1.00 70.38 94 SER A CA 1
ATOM 776 C C . SER A 1 94 ? -13.817 -10.269 33.376 1.00 70.38 94 SER A C 1
ATOM 778 O O . SER A 1 94 ? -12.705 -10.132 32.866 1.00 70.38 94 SER A O 1
ATOM 780 N N . GLN A 1 95 ? -14.560 -11.362 33.170 1.00 70.56 95 GLN A N 1
ATOM 781 C CA . GLN A 1 95 ? -14.182 -12.422 32.231 1.00 70.56 95 GLN A CA 1
ATOM 782 C C . GLN A 1 95 ? -14.255 -11.933 30.785 1.00 70.56 95 GLN A C 1
ATOM 784 O O . GLN A 1 95 ? -13.337 -12.197 30.015 1.00 70.56 95 GLN A O 1
ATOM 789 N N . TYR A 1 96 ? -15.304 -11.187 30.433 1.00 68.62 96 TYR A N 1
ATOM 790 C CA . TYR A 1 96 ? -15.459 -10.580 29.115 1.00 68.62 96 TYR A CA 1
ATOM 791 C C . TYR A 1 96 ? -14.319 -9.606 28.813 1.00 68.62 96 TYR A C 1
ATOM 793 O O . TYR A 1 96 ? -13.708 -9.703 27.760 1.00 68.62 96 TYR A O 1
ATOM 801 N N . GLU A 1 97 ? -13.948 -8.731 29.751 1.00 67.75 97 GLU A N 1
ATOM 802 C CA . GLU A 1 97 ? -12.832 -7.795 29.559 1.00 67.75 97 GLU A CA 1
ATOM 803 C C . GLU A 1 97 ? -11.481 -8.487 29.399 1.00 67.75 97 GLU A C 1
ATOM 805 O O . GLU A 1 97 ? -10.700 -8.126 28.519 1.00 67.75 97 GLU A O 1
ATOM 810 N N . ARG A 1 98 ? -11.190 -9.499 30.226 1.00 68.88 98 ARG A N 1
ATOM 811 C CA . ARG A 1 98 ? -9.953 -10.276 30.083 1.00 68.88 98 ARG A CA 1
ATOM 812 C C . ARG A 1 98 ? -9.904 -10.995 28.743 1.00 68.88 98 ARG A C 1
ATOM 814 O O . ARG A 1 98 ? -8.896 -10.897 28.060 1.00 68.88 98 ARG A O 1
ATOM 821 N N . LEU A 1 99 ? -10.984 -11.668 28.352 1.00 63.25 99 LEU A N 1
ATOM 822 C CA . LEU A 1 99 ? -11.039 -12.405 27.090 1.00 63.25 99 LEU A CA 1
ATOM 823 C C . LEU A 1 99 ? -11.000 -11.463 25.885 1.00 63.25 99 LEU A C 1
ATOM 825 O O . LEU A 1 99 ? -10.228 -11.700 24.967 1.00 63.25 99 LEU A O 1
ATOM 829 N N . SER A 1 100 ? -11.746 -10.360 25.923 1.00 65.00 100 SER A N 1
ATOM 830 C CA . SER A 1 100 ? -11.762 -9.338 24.874 1.00 65.00 100 SER A CA 1
ATOM 831 C C . SER A 1 100 ? -10.391 -8.680 24.711 1.00 65.00 100 SER A C 1
ATOM 833 O O . SER A 1 100 ? -9.861 -8.636 23.603 1.00 65.00 100 SER A O 1
ATOM 835 N N . SER A 1 101 ? -9.755 -8.256 25.808 1.00 70.25 101 SER A N 1
ATOM 836 C CA . SER A 1 101 ? -8.417 -7.650 25.763 1.00 70.25 101 SER A CA 1
ATOM 837 C C . SER A 1 101 ? -7.326 -8.644 25.358 1.00 70.25 101 SER A C 1
ATOM 839 O O . SER A 1 101 ? -6.379 -8.279 24.658 1.00 70.25 101 SER A O 1
ATOM 841 N N . GLU A 1 102 ? -7.440 -9.911 25.758 1.00 73.06 102 GLU A N 1
ATOM 842 C CA . GLU A 1 102 ? -6.506 -10.957 25.356 1.00 73.06 102 GLU A CA 1
ATOM 843 C C . GLU A 1 102 ? -6.683 -11.335 23.881 1.00 73.06 102 GLU A C 1
ATOM 845 O O . GLU A 1 102 ? -5.695 -11.478 23.159 1.00 73.06 102 GLU A O 1
ATOM 850 N N . GLU A 1 103 ? -7.919 -11.432 23.395 1.00 70.25 103 GLU A N 1
ATOM 851 C CA . GLU A 1 103 ? -8.220 -11.610 21.978 1.00 70.25 103 GLU A CA 1
ATOM 852 C C . GLU A 1 103 ? -7.720 -10.437 21.144 1.00 70.25 103 GLU A C 1
ATOM 854 O O . GLU A 1 103 ? -7.105 -10.656 20.102 1.00 70.25 103 GLU A O 1
ATOM 859 N N . GLU A 1 104 ? -7.919 -9.205 21.602 1.00 70.81 104 GLU A N 1
ATOM 860 C CA . GLU A 1 104 ? -7.460 -8.007 20.910 1.00 70.81 104 GLU A CA 1
ATOM 861 C C . GLU A 1 104 ? -5.929 -7.938 20.863 1.00 70.81 104 GLU A C 1
ATOM 863 O O . GLU A 1 104 ? -5.355 -7.735 19.792 1.00 70.81 104 GLU A O 1
ATOM 868 N N . ARG A 1 105 ? -5.238 -8.256 21.968 1.00 71.56 105 ARG A N 1
ATOM 869 C CA . ARG A 1 105 ? -3.771 -8.419 21.981 1.00 71.56 105 ARG A CA 1
ATOM 870 C C . ARG A 1 105 ? -3.299 -9.527 21.042 1.00 71.56 105 ARG A C 1
ATOM 872 O O . ARG A 1 105 ? -2.327 -9.339 20.305 1.00 71.56 105 ARG A O 1
ATOM 879 N N . ARG A 1 106 ? -3.972 -10.683 21.023 1.00 75.19 106 ARG A N 1
ATOM 880 C CA . ARG A 1 106 ? -3.667 -11.787 20.093 1.00 75.19 106 ARG A CA 1
ATOM 881 C C . ARG A 1 106 ? -3.879 -11.359 18.638 1.00 75.19 106 ARG A C 1
ATOM 883 O O . ARG A 1 106 ? -3.044 -11.681 17.792 1.00 75.19 106 ARG A O 1
ATOM 890 N N . ARG A 1 107 ? -4.948 -10.613 18.334 1.00 72.75 107 ARG A N 1
ATOM 891 C CA . ARG A 1 107 ? -5.219 -10.056 16.996 1.00 72.75 107 ARG A CA 1
ATOM 892 C C . ARG A 1 107 ? -4.141 -9.054 16.597 1.00 72.75 107 ARG A C 1
ATOM 894 O O . ARG A 1 107 ? -3.537 -9.231 15.544 1.00 72.75 107 ARG A O 1
ATOM 901 N N . GLN A 1 108 ? -3.811 -8.088 17.454 1.00 72.56 108 GLN A N 1
ATOM 902 C CA . GLN A 1 108 ? -2.739 -7.115 17.206 1.00 72.56 108 GLN A CA 1
ATOM 903 C C . GLN A 1 108 ? -1.386 -7.797 16.963 1.00 72.56 108 GLN A C 1
ATOM 905 O O . GLN A 1 108 ? -0.672 -7.439 16.028 1.00 72.56 108 GLN A O 1
ATOM 910 N N . THR A 1 109 ? -1.064 -8.841 17.731 1.00 78.94 109 THR A N 1
ATOM 911 C CA . THR A 1 109 ? 0.162 -9.637 17.542 1.00 78.94 109 THR A CA 1
ATOM 912 C C . THR A 1 109 ? 0.185 -10.312 16.166 1.00 78.94 109 THR A C 1
ATOM 914 O O . THR A 1 109 ? 1.202 -10.283 15.469 1.00 78.94 109 THR A O 1
ATOM 917 N N . LYS A 1 110 ? -0.947 -10.879 15.726 1.00 79.44 110 LYS A N 1
ATOM 918 C CA . LYS A 1 110 ? -1.081 -11.470 14.384 1.00 79.44 110 LYS A CA 1
ATOM 919 C C . LYS A 1 110 ? -0.972 -10.417 13.278 1.00 79.44 110 LYS A C 1
ATOM 921 O O . LYS A 1 110 ? -0.275 -10.661 12.294 1.00 79.44 110 LYS A O 1
ATOM 926 N N . ILE A 1 111 ? -1.595 -9.249 13.447 1.00 74.88 111 ILE A N 1
ATOM 927 C CA . ILE A 1 111 ? -1.506 -8.120 12.504 1.00 74.88 111 ILE A CA 1
ATOM 928 C C . ILE A 1 111 ? -0.057 -7.660 12.366 1.00 74.88 111 ILE A C 1
ATOM 930 O O . ILE A 1 111 ? 0.454 -7.565 11.250 1.00 74.88 111 ILE A O 1
ATOM 934 N N . TYR A 1 112 ? 0.640 -7.453 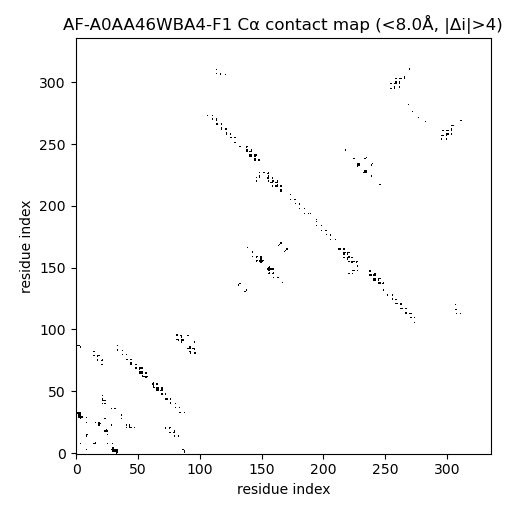13.484 1.00 74.75 112 TYR A N 1
ATOM 935 C CA . TYR A 1 112 ? 2.054 -7.090 13.475 1.00 74.75 112 TYR A CA 1
ATOM 936 C C . TYR A 1 112 ? 2.903 -8.150 12.759 1.00 74.75 112 TYR A C 1
ATOM 938 O O . TYR A 1 112 ? 3.753 -7.816 11.933 1.00 74.75 112 TYR A O 1
ATOM 946 N N . GLY A 1 113 ? 2.616 -9.436 12.990 1.00 80.12 113 GLY A N 1
ATOM 947 C CA . GLY A 1 113 ? 3.240 -10.543 12.266 1.00 80.12 113 GLY A CA 1
ATOM 948 C C . GLY A 1 113 ? 3.032 -10.470 10.747 1.00 80.12 113 GLY A C 1
ATOM 949 O O . GLY A 1 113 ? 3.988 -10.643 9.989 1.00 80.12 113 GLY A O 1
ATOM 950 N N . ILE A 1 114 ? 1.814 -10.166 10.285 1.00 78.69 114 ILE A N 1
ATOM 951 C CA . ILE A 1 114 ? 1.495 -9.995 8.856 1.00 78.69 114 ILE A CA 1
ATOM 952 C C . ILE A 1 114 ? 2.255 -8.799 8.264 1.00 78.69 114 ILE A C 1
ATOM 954 O O . ILE A 1 114 ? 2.894 -8.931 7.216 1.00 78.69 114 ILE A O 1
ATOM 958 N N . LEU A 1 115 ? 2.225 -7.647 8.939 1.00 77.81 115 LEU A N 1
ATOM 959 C CA . LEU A 1 115 ? 2.888 -6.419 8.489 1.00 77.81 115 LEU A CA 1
ATOM 960 C C . LEU A 1 115 ? 4.413 -6.580 8.424 1.00 77.81 115 LEU A C 1
ATOM 962 O O . LEU A 1 115 ? 5.041 -6.179 7.441 1.00 77.81 115 LEU A O 1
ATOM 966 N N . SER A 1 116 ? 5.003 -7.229 9.428 1.00 79.56 116 SER A N 1
ATOM 967 C CA . SER A 1 116 ? 6.431 -7.551 9.462 1.00 79.56 116 SER A CA 1
ATOM 968 C C . SER A 1 116 ? 6.832 -8.459 8.293 1.00 79.56 116 SER A C 1
ATOM 970 O O . SER A 1 116 ? 7.812 -8.187 7.593 1.00 79.56 116 SER A O 1
ATOM 972 N N . ARG A 1 117 ? 6.037 -9.499 7.990 1.00 81.00 117 ARG A N 1
ATOM 973 C CA . ARG A 1 117 ? 6.294 -10.372 6.831 1.00 81.00 117 ARG A CA 1
ATOM 974 C C . ARG A 1 117 ? 6.168 -9.641 5.503 1.00 81.00 117 ARG A C 1
ATOM 976 O O . ARG A 1 117 ? 7.020 -9.849 4.642 1.00 81.00 117 ARG A O 1
ATOM 983 N N . ARG A 1 118 ? 5.165 -8.769 5.344 1.00 83.44 118 ARG A N 1
ATOM 984 C CA . ARG A 1 118 ? 5.040 -7.905 4.160 1.00 83.44 118 ARG A CA 1
ATOM 985 C C . ARG A 1 118 ? 6.313 -7.096 3.948 1.00 83.44 118 ARG A C 1
ATOM 987 O O . ARG A 1 118 ? 6.879 -7.138 2.861 1.00 83.44 118 ARG A O 1
ATOM 994 N N . SER A 1 119 ? 6.777 -6.404 4.987 1.00 78.06 119 SER A N 1
ATOM 995 C CA . SER A 1 119 ? 8.003 -5.604 4.915 1.00 78.06 119 SER A CA 1
ATOM 996 C C . SER A 1 119 ? 9.209 -6.463 4.515 1.00 78.06 119 SER A C 1
ATOM 998 O O . SER A 1 119 ? 9.929 -6.127 3.577 1.00 78.06 119 SER A O 1
ATOM 1000 N N . LYS A 1 120 ? 9.379 -7.638 5.135 1.00 83.50 120 LYS A N 1
ATOM 1001 C CA . LYS A 1 120 ? 10.468 -8.570 4.805 1.00 83.50 120 LYS A CA 1
ATOM 1002 C C . LYS A 1 120 ? 10.397 -9.089 3.364 1.00 83.50 120 LYS A C 1
ATOM 1004 O O . LYS A 1 120 ? 11.438 -9.226 2.724 1.00 83.50 120 LYS A O 1
ATOM 1009 N N . ALA A 1 121 ? 9.202 -9.393 2.858 1.00 81.19 121 ALA A N 1
ATOM 1010 C CA . ALA A 1 121 ? 8.998 -9.848 1.483 1.00 81.19 121 ALA A CA 1
ATOM 1011 C C . ALA A 1 121 ? 9.342 -8.746 0.471 1.00 81.19 121 ALA A C 1
ATOM 1013 O O . ALA A 1 121 ? 10.089 -9.004 -0.470 1.00 81.19 121 ALA A O 1
ATOM 1014 N N . ILE A 1 122 ? 8.877 -7.514 0.706 1.00 79.75 122 ILE A N 1
ATOM 1015 C CA . ILE A 1 122 ? 9.184 -6.351 -0.140 1.00 79.75 122 ILE A CA 1
ATOM 1016 C C . ILE A 1 122 ? 10.690 -6.065 -0.139 1.00 79.75 122 ILE A C 1
ATOM 1018 O O . ILE A 1 122 ? 11.276 -5.927 -1.207 1.00 79.75 122 ILE A O 1
ATOM 1022 N N . ASN A 1 123 ? 11.345 -6.066 1.026 1.00 74.94 123 ASN A N 1
ATOM 1023 C CA . ASN A 1 123 ? 12.790 -5.828 1.114 1.00 74.94 123 ASN A CA 1
ATOM 1024 C C . ASN A 1 123 ? 13.604 -6.893 0.363 1.00 74.94 123 ASN A C 1
ATOM 1026 O O . ASN A 1 123 ? 14.583 -6.570 -0.307 1.00 74.94 123 ASN A O 1
ATOM 1030 N N . ARG A 1 124 ? 13.194 -8.166 0.439 1.00 79.12 124 ARG A N 1
ATOM 1031 C CA . ARG A 1 124 ? 13.829 -9.252 -0.325 1.00 79.12 124 ARG A CA 1
ATOM 1032 C C . ARG A 1 124 ? 13.625 -9.094 -1.827 1.00 79.12 124 ARG A C 1
ATOM 1034 O O . ARG A 1 124 ? 14.565 -9.331 -2.575 1.00 79.12 124 ARG A O 1
ATOM 1041 N N . ALA A 1 125 ? 12.428 -8.695 -2.255 1.00 78.75 125 ALA A N 1
ATOM 1042 C CA . ALA A 1 125 ? 12.162 -8.413 -3.658 1.00 78.75 125 ALA A CA 1
ATOM 1043 C C . ALA A 1 125 ? 13.031 -7.249 -4.145 1.00 78.75 125 ALA A C 1
ATOM 1045 O O . ALA A 1 125 ? 13.760 -7.420 -5.111 1.00 78.75 125 ALA A O 1
ATOM 1046 N N . LEU A 1 126 ? 13.048 -6.119 -3.433 1.00 76.25 126 LEU A N 1
ATOM 1047 C CA . LEU A 1 126 ? 13.912 -4.978 -3.753 1.00 76.25 126 LEU A CA 1
ATOM 1048 C C . LEU A 1 126 ? 15.378 -5.396 -3.918 1.00 76.25 126 LEU A C 1
ATOM 1050 O O . LEU A 1 126 ? 15.989 -5.071 -4.931 1.00 76.25 126 LEU A O 1
ATOM 1054 N N . LEU A 1 127 ? 15.918 -6.180 -2.979 1.00 75.94 127 LEU A N 1
ATOM 1055 C CA . LEU A 1 127 ? 17.284 -6.698 -3.075 1.00 75.94 127 LEU A CA 1
ATOM 1056 C C . LEU A 1 127 ? 17.486 -7.579 -4.317 1.00 75.94 127 LEU A C 1
ATOM 1058 O O . LEU A 1 127 ? 18.478 -7.418 -5.023 1.00 75.94 127 LEU A O 1
ATOM 1062 N N . PHE A 1 128 ? 16.550 -8.488 -4.603 1.00 80.50 128 PHE A N 1
ATOM 1063 C CA . PHE A 1 128 ? 16.595 -9.319 -5.807 1.00 80.50 128 PHE A CA 1
ATOM 1064 C C . PHE A 1 128 ? 16.603 -8.471 -7.083 1.00 80.50 128 PHE A C 1
ATOM 1066 O O . PHE A 1 128 ? 17.397 -8.743 -7.974 1.00 80.50 128 PHE A O 1
ATOM 1073 N N . PHE A 1 129 ? 15.774 -7.429 -7.164 1.00 76.69 129 PHE A N 1
ATOM 1074 C CA . PHE A 1 129 ? 15.727 -6.545 -8.331 1.00 76.69 129 PHE A CA 1
ATOM 1075 C C . PHE A 1 129 ? 17.002 -5.718 -8.492 1.00 76.69 129 PHE A C 1
ATOM 1077 O O . PHE A 1 129 ? 17.494 -5.592 -9.610 1.00 76.69 129 PHE A O 1
ATOM 1084 N N . ILE A 1 130 ? 17.581 -5.222 -7.394 1.00 73.31 130 ILE A N 1
ATOM 1085 C CA . ILE A 1 130 ? 18.885 -4.544 -7.417 1.00 73.31 130 ILE A CA 1
ATOM 1086 C C . ILE A 1 130 ? 19.963 -5.493 -7.958 1.00 73.31 130 ILE A C 1
ATOM 1088 O O . ILE A 1 130 ? 20.713 -5.122 -8.857 1.00 73.31 130 ILE A O 1
ATOM 1092 N N . LEU A 1 131 ? 20.008 -6.733 -7.461 1.00 71.69 131 LEU A N 1
ATOM 1093 C CA . LEU A 1 131 ? 20.962 -7.744 -7.921 1.00 71.69 131 LEU A CA 1
ATOM 1094 C C . LEU A 1 131 ? 20.724 -8.139 -9.385 1.00 71.69 131 LEU A C 1
ATOM 1096 O O . LEU A 1 131 ? 21.676 -8.237 -10.152 1.00 71.69 131 LEU A O 1
ATOM 1100 N N . ALA A 1 132 ? 19.470 -8.326 -9.797 1.00 73.75 132 ALA A N 1
ATOM 1101 C CA . ALA A 1 132 ? 19.116 -8.656 -11.175 1.00 73.75 132 ALA A CA 1
ATOM 1102 C C . ALA A 1 132 ? 19.530 -7.544 -12.147 1.00 73.75 132 ALA A C 1
ATOM 1104 O O . ALA A 1 132 ? 20.051 -7.845 -13.223 1.00 73.75 132 ALA A O 1
ATOM 1105 N N . ASN A 1 133 ? 19.356 -6.280 -11.749 1.00 71.38 133 ASN A N 1
ATOM 1106 C CA . ASN A 1 133 ? 19.795 -5.129 -12.529 1.00 71.38 133 ASN A CA 1
ATOM 1107 C C . ASN A 1 133 ? 21.332 -5.050 -12.599 1.00 71.38 133 ASN A C 1
ATOM 1109 O O . ASN A 1 133 ? 21.893 -4.890 -13.679 1.00 71.38 133 ASN A O 1
ATOM 1113 N N . ALA A 1 134 ? 22.026 -5.267 -11.475 1.00 72.06 134 ALA A N 1
ATOM 1114 C CA . ALA A 1 134 ? 23.490 -5.274 -11.422 1.00 72.06 134 ALA A CA 1
ATOM 1115 C C . ALA A 1 134 ? 24.127 -6.406 -12.251 1.00 72.06 134 ALA A C 1
ATOM 1117 O O . ALA A 1 134 ? 25.172 -6.202 -12.859 1.00 72.06 134 ALA A O 1
ATOM 1118 N N . VAL A 1 135 ? 23.507 -7.590 -12.295 1.00 73.44 135 VAL A N 1
ATOM 1119 C CA . VAL A 1 135 ? 24.006 -8.744 -13.066 1.00 73.44 135 VAL A CA 1
ATOM 1120 C C . VAL A 1 135 ? 23.664 -8.620 -14.550 1.00 73.44 135 VAL A C 1
ATOM 1122 O O . VAL A 1 135 ? 24.501 -8.893 -15.408 1.00 73.44 135 VAL A O 1
ATOM 1125 N N . SER A 1 136 ? 22.430 -8.225 -14.869 1.00 69.62 136 SER A N 1
ATOM 1126 C CA . SER A 1 136 ? 21.948 -8.212 -16.257 1.00 69.62 136 SER A CA 1
ATOM 1127 C C . SER A 1 136 ? 22.367 -6.950 -17.013 1.00 69.62 136 SER A C 1
ATOM 1129 O O . SER A 1 136 ? 22.424 -6.983 -18.246 1.00 69.62 136 SER A O 1
ATOM 1131 N N . THR A 1 137 ? 22.646 -5.864 -16.280 1.00 77.81 137 THR A N 1
ATOM 1132 C CA . THR A 1 137 ? 23.036 -4.532 -16.775 1.00 77.81 137 THR A CA 1
ATOM 1133 C C . THR A 1 137 ? 22.228 -4.026 -17.983 1.00 77.81 137 THR A C 1
ATOM 1135 O O . THR A 1 137 ? 22.810 -3.454 -18.909 1.00 77.81 137 THR A O 1
ATOM 1138 N N . PRO A 1 138 ? 20.892 -4.219 -18.022 1.00 73.69 138 PRO A N 1
ATOM 1139 C CA . PRO A 1 138 ? 20.085 -3.905 -19.198 1.00 73.69 138 PRO A CA 1
ATOM 1140 C C . PRO A 1 138 ? 20.162 -2.421 -19.556 1.00 73.69 138 PRO A C 1
ATOM 1142 O O . PRO A 1 138 ? 20.367 -2.096 -20.720 1.00 73.69 138 PRO A O 1
ATOM 1145 N N . SER A 1 139 ? 20.100 -1.527 -18.568 1.00 77.19 139 SER A N 1
ATOM 1146 C CA . SER A 1 139 ? 20.107 -0.082 -18.801 1.00 77.19 139 SER A CA 1
ATOM 1147 C C . SER A 1 139 ? 21.437 0.414 -19.389 1.00 77.19 139 SER A C 1
ATOM 1149 O O . SER A 1 139 ? 21.431 1.203 -20.329 1.00 77.19 139 SER A O 1
ATOM 1151 N N . LEU A 1 140 ? 22.582 -0.115 -18.935 1.00 80.62 140 LEU A N 1
ATOM 1152 C CA . LEU A 1 140 ? 23.897 0.201 -19.524 1.00 80.62 140 LEU A CA 1
ATOM 1153 C C . LEU A 1 140 ? 24.022 -0.330 -20.958 1.00 80.62 140 LEU A C 1
ATOM 1155 O O . LEU A 1 140 ? 24.620 0.309 -21.819 1.00 80.62 140 LEU A O 1
ATOM 1159 N N . LYS A 1 141 ? 23.438 -1.499 -21.243 1.00 83.12 141 LYS A N 1
ATOM 1160 C CA . LYS A 1 141 ? 23.402 -2.055 -22.604 1.00 83.12 141 LYS A CA 1
ATOM 1161 C C . LYS A 1 141 ? 22.497 -1.240 -23.528 1.00 83.12 141 LYS A C 1
ATOM 1163 O O . LYS A 1 141 ? 22.837 -1.085 -24.699 1.00 83.12 141 LYS A O 1
ATOM 1168 N N . VAL A 1 142 ? 21.382 -0.708 -23.020 1.00 82.25 142 VAL A N 1
ATOM 1169 C CA . VAL A 1 142 ? 20.509 0.225 -23.753 1.00 82.25 142 VAL A CA 1
ATOM 1170 C C . VAL A 1 142 ? 21.254 1.520 -24.058 1.00 82.25 142 VAL A C 1
ATOM 1172 O O . VAL A 1 142 ? 21.288 1.927 -25.217 1.00 82.25 142 VAL A O 1
ATOM 1175 N N . GLU A 1 143 ? 21.908 2.121 -23.063 1.00 84.12 143 GLU A N 1
ATOM 1176 C CA . GLU A 1 143 ? 22.741 3.315 -23.245 1.00 84.12 143 GLU A CA 1
ATOM 1177 C C . GLU A 1 143 ? 23.834 3.079 -24.292 1.00 84.12 143 GLU A C 1
ATOM 1179 O O . GLU A 1 143 ? 23.983 3.874 -25.219 1.00 84.12 143 GLU A O 1
ATOM 1184 N N . TYR A 1 144 ? 24.541 1.949 -24.206 1.00 85.25 144 TYR A N 1
ATOM 1185 C CA . TYR A 1 144 ? 25.558 1.588 -25.186 1.00 85.25 144 TYR A CA 1
ATOM 1186 C C . TYR A 1 144 ? 24.971 1.498 -26.601 1.00 85.25 144 TYR A C 1
ATOM 1188 O O . TYR A 1 144 ? 25.505 2.116 -27.520 1.00 85.25 144 TYR A O 1
ATOM 1196 N N . CYS A 1 145 ? 23.845 0.802 -26.790 1.00 83.81 145 CYS A N 1
ATOM 1197 C CA . CYS A 1 145 ? 23.201 0.702 -28.103 1.00 83.81 145 CYS A CA 1
ATOM 1198 C C . CYS A 1 145 ? 22.751 2.073 -28.626 1.00 83.81 145 CYS A C 1
ATOM 1200 O O . CYS A 1 145 ? 22.958 2.374 -29.799 1.00 83.81 145 CYS A O 1
ATOM 1202 N N . LEU A 1 146 ? 22.187 2.923 -27.763 1.00 84.12 146 LEU A N 1
ATOM 1203 C CA . LEU A 1 146 ? 21.802 4.286 -28.127 1.00 84.12 146 LEU A CA 1
ATOM 1204 C C . LEU A 1 146 ? 23.013 5.149 -28.489 1.00 84.12 146 LEU A C 1
ATOM 1206 O O . LEU A 1 146 ? 22.913 5.936 -29.420 1.00 84.12 146 LEU A O 1
ATOM 1210 N N . SER A 1 147 ? 24.162 4.979 -27.830 1.00 86.50 147 SER A N 1
ATOM 1211 C CA . SER A 1 147 ? 25.383 5.719 -28.179 1.00 86.50 147 SER A CA 1
ATOM 1212 C C . SER A 1 147 ? 25.911 5.351 -29.568 1.00 86.50 147 SER A C 1
ATOM 1214 O O . SER A 1 147 ? 26.346 6.229 -30.308 1.00 86.50 147 SER A O 1
ATOM 1216 N N . GLN A 1 148 ? 25.810 4.075 -29.965 1.00 86.56 148 GLN A N 1
ATOM 1217 C CA . GLN A 1 148 ? 26.161 3.641 -31.322 1.00 86.56 148 GLN A CA 1
ATOM 1218 C C . GLN A 1 148 ? 25.204 4.225 -32.366 1.00 86.56 148 GLN A C 1
ATOM 1220 O O . GLN A 1 148 ? 25.630 4.612 -33.452 1.00 86.56 148 GLN A O 1
ATOM 1225 N N . LEU A 1 149 ? 23.919 4.329 -32.018 1.00 81.44 149 LEU A N 1
ATOM 1226 C CA . LEU A 1 149 ? 22.890 4.930 -32.865 1.00 81.44 149 LEU A CA 1
ATOM 1227 C C . LEU A 1 149 ? 22.942 6.466 -32.869 1.00 81.44 149 LEU A C 1
ATOM 1229 O O . LEU A 1 149 ? 22.438 7.081 -33.790 1.00 81.44 149 LEU A O 1
ATOM 1233 N N . ALA A 1 150 ? 23.555 7.120 -31.882 1.00 81.50 150 ALA A N 1
ATOM 1234 C CA . ALA A 1 150 ? 23.536 8.580 -31.761 1.00 81.50 150 ALA A CA 1
ATOM 1235 C C . ALA A 1 150 ? 24.247 9.312 -32.915 1.00 81.50 150 ALA A C 1
ATOM 1237 O O . ALA A 1 150 ? 23.960 10.481 -33.169 1.00 81.50 150 ALA A O 1
ATOM 1238 N N . ASN A 1 151 ? 25.160 8.635 -33.617 1.00 76.25 151 ASN A N 1
ATOM 1239 C CA . ASN A 1 151 ? 25.952 9.218 -34.703 1.00 76.25 151 ASN A CA 1
ATOM 1240 C C . ASN A 1 151 ? 25.167 9.417 -36.010 1.00 76.25 151 ASN A C 1
ATOM 1242 O O . ASN A 1 151 ? 25.668 10.072 -36.922 1.00 76.25 151 ASN A O 1
ATOM 1246 N N . SER A 1 152 ? 23.967 8.852 -36.128 1.00 73.25 152 SER A N 1
ATOM 1247 C CA . SER A 1 152 ? 23.184 8.853 -37.367 1.00 73.25 152 SER A CA 1
ATOM 1248 C C . SER A 1 152 ? 22.227 10.039 -37.512 1.00 73.25 152 SER A C 1
ATOM 1250 O O . SER A 1 152 ? 21.758 10.308 -38.616 1.00 73.25 152 SER A O 1
ATOM 1252 N N . GLY A 1 153 ? 21.935 10.770 -36.432 1.00 78.31 153 GLY A N 1
ATOM 1253 C CA . GLY A 1 153 ? 20.985 11.876 -36.490 1.00 78.31 153 GLY A CA 1
ATOM 1254 C C . GLY A 1 153 ? 20.717 12.577 -35.161 1.00 78.31 153 GLY A C 1
ATOM 1255 O O . GLY A 1 153 ? 21.077 12.126 -34.072 1.00 78.31 153 GLY A O 1
ATOM 1256 N N . THR A 1 154 ? 20.060 13.734 -35.254 1.00 83.31 154 THR A N 1
ATOM 1257 C CA . THR A 1 154 ? 19.744 14.599 -34.107 1.00 83.31 154 THR A CA 1
ATOM 1258 C C . THR A 1 154 ? 18.758 13.953 -33.134 1.00 83.31 154 THR A C 1
ATOM 1260 O O . THR A 1 154 ? 18.918 14.096 -31.924 1.00 83.31 154 THR A O 1
ATOM 1263 N N . VAL A 1 155 ? 17.770 13.203 -33.632 1.00 82.75 155 VAL A N 1
ATOM 1264 C CA . VAL A 1 155 ? 16.764 12.514 -32.803 1.00 82.75 155 VAL A CA 1
ATOM 1265 C C . VAL A 1 155 ? 17.406 11.397 -31.976 1.00 82.75 155 VAL A C 1
ATOM 1267 O O . VAL A 1 155 ? 17.120 11.264 -30.787 1.00 82.75 155 VAL A O 1
ATOM 1270 N N . GLN A 1 156 ? 18.315 10.633 -32.582 1.00 83.12 156 GLN A N 1
ATOM 1271 C CA . GLN A 1 156 ? 19.057 9.550 -31.943 1.00 83.12 156 GLN A CA 1
ATOM 1272 C C . GLN A 1 156 ? 20.014 10.093 -30.872 1.00 83.12 156 GLN A C 1
ATOM 1274 O O . GLN A 1 156 ? 20.083 9.554 -29.768 1.00 83.12 156 GLN A O 1
ATOM 1279 N N . SER A 1 157 ? 20.686 11.213 -31.159 1.00 85.06 157 SER A N 1
ATOM 1280 C CA . SER A 1 157 ? 21.547 11.910 -30.198 1.00 85.06 157 SER A CA 1
ATOM 1281 C C . SER A 1 157 ? 20.772 12.425 -28.977 1.00 85.06 157 SER A C 1
ATOM 1283 O O . SER A 1 157 ? 21.187 12.195 -27.839 1.00 85.06 157 SER A O 1
ATOM 1285 N N . ILE A 1 158 ? 19.596 13.031 -29.185 1.00 86.44 158 ILE A N 1
ATOM 1286 C CA . ILE A 1 158 ? 18.709 13.460 -28.089 1.00 86.44 158 ILE A CA 1
ATOM 1287 C C . ILE A 1 158 ? 18.246 12.254 -27.260 1.00 86.44 158 ILE A C 1
ATOM 1289 O O . ILE A 1 158 ? 18.265 12.312 -26.029 1.00 86.44 158 ILE A O 1
ATOM 1293 N N . ALA A 1 159 ? 17.862 11.152 -27.913 1.00 85.88 159 ALA A N 1
ATOM 1294 C CA . ALA A 1 159 ? 17.433 9.935 -27.229 1.00 85.88 159 ALA A CA 1
ATOM 1295 C C . ALA A 1 159 ? 18.541 9.351 -26.340 1.00 85.88 159 ALA A C 1
ATOM 1297 O O . ALA A 1 159 ? 18.281 9.005 -25.187 1.00 85.88 159 ALA A O 1
ATOM 1298 N N . TYR A 1 160 ? 19.776 9.304 -26.843 1.00 88.12 160 TYR A N 1
ATOM 1299 C CA . TYR A 1 160 ? 20.945 8.889 -26.070 1.00 88.12 160 TYR A CA 1
ATOM 1300 C C . TYR A 1 160 ? 21.189 9.797 -24.858 1.00 88.12 160 TYR A C 1
ATOM 1302 O O . TYR A 1 160 ? 21.257 9.304 -23.733 1.00 88.12 160 TYR A O 1
ATOM 1310 N N . GLN A 1 161 ? 21.262 11.117 -25.060 1.00 88.19 161 GLN A N 1
ATOM 1311 C CA . GLN A 1 161 ? 21.529 12.073 -23.979 1.00 88.19 161 GLN A CA 1
ATOM 1312 C C . GLN A 1 161 ? 20.473 12.006 -22.870 1.00 88.19 161 GLN A C 1
ATOM 1314 O O . GLN A 1 161 ? 20.809 12.005 -21.684 1.00 88.19 161 GLN A O 1
ATOM 1319 N N . PHE A 1 162 ? 19.194 11.916 -23.243 1.00 87.00 162 PHE A N 1
ATOM 1320 C CA . PHE A 1 162 ? 18.107 11.823 -22.275 1.00 87.00 162 PHE A CA 1
ATOM 1321 C C . PHE A 1 162 ? 18.124 10.489 -21.517 1.00 87.00 162 PHE A C 1
ATOM 1323 O O . PHE A 1 162 ? 17.902 10.460 -20.303 1.00 87.00 162 PHE A O 1
ATOM 1330 N N . TYR A 1 163 ? 18.416 9.380 -22.202 1.00 86.75 163 TYR A N 1
ATOM 1331 C CA . TYR A 1 163 ? 18.510 8.073 -21.556 1.00 86.75 163 TYR A CA 1
ATOM 1332 C C . TYR A 1 163 ? 19.700 8.011 -20.585 1.00 86.75 163 TYR A C 1
ATOM 1334 O O . TYR A 1 163 ? 19.516 7.615 -19.435 1.00 86.75 163 TYR A O 1
ATOM 1342 N N . ALA A 1 164 ? 20.874 8.511 -20.986 1.00 85.81 164 ALA A N 1
ATOM 1343 C CA . ALA A 1 164 ? 22.057 8.621 -20.127 1.00 85.81 164 ALA A CA 1
ATOM 1344 C C . ALA A 1 164 ? 21.791 9.491 -18.882 1.00 85.81 164 ALA A C 1
ATOM 1346 O O . ALA A 1 164 ? 22.138 9.116 -17.760 1.00 85.81 164 ALA A O 1
ATOM 1347 N N . PHE A 1 165 ? 21.088 10.621 -19.040 1.00 87.62 165 PHE A N 1
ATOM 1348 C CA . PHE A 1 165 ? 20.630 11.431 -17.906 1.00 87.62 165 PHE A CA 1
ATOM 1349 C C . PHE A 1 165 ? 19.728 10.634 -16.948 1.00 87.62 165 PHE A C 1
ATOM 1351 O O . PHE A 1 165 ? 19.901 10.709 -15.727 1.00 87.62 165 PHE A O 1
ATOM 1358 N N . SER A 1 166 ? 18.791 9.859 -17.501 1.00 83.81 166 SER A N 1
ATOM 1359 C CA . SER A 1 166 ? 17.768 9.121 -16.749 1.00 83.81 166 SER A CA 1
ATOM 1360 C C . SER A 1 166 ? 18.341 7.992 -15.893 1.00 83.81 166 SER A C 1
ATOM 1362 O O . SER A 1 166 ? 17.798 7.704 -14.829 1.00 83.81 166 SER A O 1
ATOM 1364 N N . ILE A 1 167 ? 19.438 7.366 -16.323 1.00 81.00 167 ILE A N 1
ATOM 1365 C CA . ILE A 1 167 ? 20.078 6.268 -15.579 1.00 81.00 167 ILE A CA 1
ATOM 1366 C C . ILE A 1 167 ? 21.301 6.721 -14.768 1.00 81.00 167 ILE A C 1
ATOM 1368 O O . ILE A 1 167 ? 21.705 6.020 -13.844 1.00 81.00 167 ILE A O 1
ATOM 1372 N N . GLY A 1 168 ? 21.878 7.886 -15.084 1.00 82.56 168 GLY A N 1
ATOM 1373 C CA . GLY A 1 168 ? 23.050 8.438 -14.401 1.00 82.56 168 GLY A CA 1
ATOM 1374 C C . GLY A 1 168 ? 22.711 9.483 -13.336 1.00 82.56 168 GLY A C 1
ATOM 1375 O O . GLY A 1 168 ? 22.863 9.246 -12.139 1.00 82.56 168 GLY A O 1
ATOM 1376 N N . ILE A 1 169 ? 22.266 10.669 -13.764 1.00 83.00 169 ILE A N 1
ATOM 1377 C CA . ILE A 1 169 ? 22.083 11.836 -12.879 1.00 83.00 169 ILE A CA 1
ATOM 1378 C C . ILE A 1 169 ? 20.752 11.761 -12.124 1.00 83.00 169 ILE A C 1
ATOM 1380 O O . ILE A 1 169 ? 20.686 12.098 -10.939 1.00 83.00 169 ILE A O 1
ATOM 1384 N N . TRP A 1 170 ? 19.686 11.312 -12.787 1.00 86.00 170 TRP A N 1
ATOM 1385 C CA . TRP A 1 170 ? 18.352 11.266 -12.195 1.00 86.00 170 TRP A CA 1
ATOM 1386 C C . TRP A 1 170 ? 18.260 10.423 -10.904 1.00 86.00 170 TRP A C 1
ATOM 1388 O O . TRP A 1 170 ? 17.693 10.928 -9.931 1.00 86.00 170 TRP A O 1
ATOM 1398 N N . PRO A 1 171 ? 18.875 9.225 -10.793 1.00 81.69 171 PRO A N 1
ATOM 1399 C CA . PRO A 1 171 ? 18.878 8.463 -9.541 1.00 81.69 171 PRO A CA 1
ATOM 1400 C C . PRO A 1 171 ? 19.498 9.223 -8.361 1.00 81.69 171 PRO A C 1
ATOM 1402 O O . PRO A 1 171 ? 19.018 9.115 -7.232 1.00 81.69 171 PRO A O 1
ATOM 1405 N N . LEU A 1 172 ? 20.528 10.042 -8.605 1.00 79.81 172 LEU A N 1
ATOM 1406 C CA . LEU A 1 172 ? 21.127 10.887 -7.567 1.00 79.81 172 LEU A CA 1
ATOM 1407 C C . LEU A 1 172 ? 20.148 11.975 -7.112 1.00 79.81 172 LEU A C 1
ATOM 1409 O O . LEU A 1 172 ? 19.960 12.170 -5.911 1.00 79.81 172 LEU A O 1
ATOM 1413 N N . LEU A 1 173 ? 19.476 12.644 -8.055 1.00 81.81 173 LEU A N 1
ATOM 1414 C CA . LEU A 1 173 ? 18.443 13.643 -7.750 1.00 81.81 173 LEU A CA 1
ATOM 1415 C C . LEU A 1 173 ? 17.261 13.029 -6.991 1.00 81.81 173 LEU A C 1
ATOM 1417 O O . LEU A 1 173 ? 16.737 13.645 -6.056 1.00 81.81 173 LEU A O 1
ATOM 1421 N N . PHE A 1 174 ? 16.875 11.803 -7.347 1.00 81.81 174 PHE A N 1
ATOM 1422 C CA . PHE A 1 174 ? 15.854 11.037 -6.645 1.00 81.81 174 PHE A CA 1
ATOM 1423 C C . PHE A 1 174 ? 16.264 10.761 -5.194 1.00 81.81 174 PHE A C 1
ATOM 1425 O O . PHE A 1 174 ? 15.492 11.053 -4.280 1.00 81.81 174 PHE A O 1
ATOM 1432 N N . ILE A 1 175 ? 17.489 10.274 -4.957 1.00 79.12 175 ILE A N 1
ATOM 1433 C CA . ILE A 1 175 ? 18.010 10.005 -3.605 1.00 79.12 175 ILE A CA 1
ATOM 1434 C C . ILE A 1 175 ? 18.076 11.290 -2.775 1.00 79.12 175 ILE A C 1
ATOM 1436 O O . ILE A 1 175 ? 17.624 11.302 -1.630 1.00 79.12 175 ILE A O 1
ATOM 1440 N N . ILE A 1 176 ? 18.586 12.388 -3.340 1.00 82.12 176 ILE A N 1
ATOM 1441 C CA . ILE A 1 176 ? 18.647 13.687 -2.651 1.00 82.12 176 ILE A CA 1
ATOM 1442 C C . ILE A 1 176 ? 17.239 14.147 -2.258 1.00 82.12 176 ILE A C 1
ATOM 1444 O O . ILE A 1 176 ? 17.016 14.556 -1.117 1.00 82.12 176 ILE A O 1
ATOM 1448 N N . SER A 1 177 ? 16.274 14.023 -3.170 1.00 84.19 177 SER A N 1
ATOM 1449 C CA . SER A 1 177 ? 14.875 14.380 -2.916 1.00 84.19 177 SER A CA 1
ATOM 1450 C C . SER A 1 177 ? 14.250 13.496 -1.837 1.00 84.19 177 SER A C 1
ATOM 1452 O O . SER A 1 177 ? 13.569 13.997 -0.943 1.00 84.19 177 SER A O 1
ATOM 1454 N N . PHE A 1 178 ? 14.523 12.190 -1.871 1.00 79.44 178 PHE A N 1
ATOM 1455 C CA . PHE A 1 178 ? 14.061 11.226 -0.875 1.00 79.44 178 PHE A CA 1
ATOM 1456 C C . PHE A 1 178 ? 14.608 11.554 0.523 1.00 79.44 178 PHE A C 1
ATOM 1458 O O . PHE A 1 178 ? 13.841 11.685 1.480 1.00 79.44 178 PHE A O 1
ATOM 1465 N N . CYS A 1 179 ? 15.919 11.783 0.635 1.00 78.38 179 CYS A N 1
ATOM 1466 C CA . CYS A 1 179 ? 16.567 12.228 1.868 1.00 78.38 179 CYS A CA 1
ATOM 1467 C C . CYS A 1 179 ? 16.017 13.581 2.348 1.00 78.3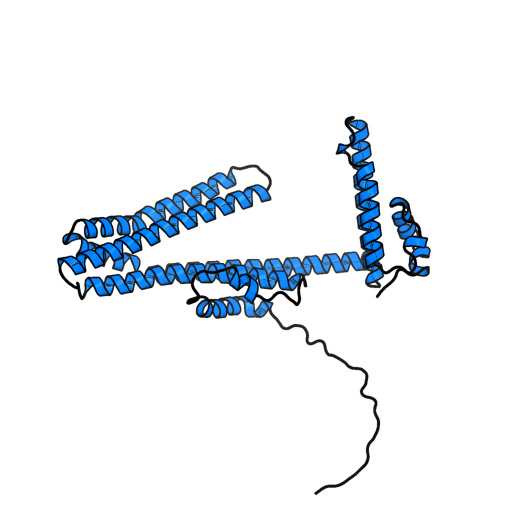8 179 CYS A C 1
ATOM 1469 O O . CYS A 1 179 ? 15.797 13.765 3.546 1.00 78.38 179 CYS A O 1
ATOM 1471 N N . GLY A 1 180 ? 15.729 14.507 1.428 1.00 80.94 180 GLY A N 1
ATOM 1472 C CA . GLY A 1 180 ? 15.098 15.792 1.727 1.00 80.94 180 GLY A CA 1
ATOM 1473 C C . GLY A 1 180 ? 13.693 15.650 2.320 1.00 80.94 180 GLY A C 1
ATOM 1474 O O . GLY A 1 180 ? 13.358 16.358 3.271 1.00 80.94 180 GLY A O 1
ATOM 1475 N N . ILE A 1 181 ? 12.887 14.701 1.827 1.00 82.19 181 ILE A N 1
ATOM 1476 C CA . ILE A 1 181 ? 11.565 14.382 2.396 1.00 82.19 181 ILE A CA 1
ATOM 1477 C C . ILE A 1 181 ? 11.713 13.846 3.825 1.00 82.19 181 ILE A C 1
ATOM 1479 O O . ILE A 1 181 ? 11.002 14.320 4.713 1.00 82.19 181 ILE A O 1
ATOM 1483 N N . ILE A 1 182 ? 12.650 12.919 4.064 1.00 78.62 182 ILE A N 1
ATOM 1484 C CA . ILE A 1 182 ? 12.930 12.375 5.406 1.00 78.62 182 ILE A CA 1
ATOM 1485 C C . ILE A 1 182 ? 13.356 13.488 6.364 1.00 78.62 182 ILE A C 1
ATOM 1487 O O . ILE A 1 182 ? 12.822 13.595 7.467 1.00 78.62 182 ILE A O 1
ATOM 1491 N N . TYR A 1 183 ? 14.295 14.333 5.941 1.00 79.12 183 TYR A N 1
ATOM 1492 C CA . TYR A 1 183 ? 14.799 15.438 6.751 1.00 79.12 183 TYR A CA 1
ATOM 1493 C C . TYR A 1 183 ? 13.706 16.468 7.070 1.00 79.12 183 TYR A C 1
ATOM 1495 O O . TYR A 1 183 ? 13.578 16.932 8.202 1.00 79.12 183 TYR A O 1
ATOM 1503 N N . ALA A 1 184 ? 12.869 16.814 6.090 1.00 77.12 184 ALA A N 1
ATOM 1504 C CA . ALA A 1 184 ? 11.749 17.723 6.312 1.00 77.12 184 ALA A CA 1
ATOM 1505 C C . ALA A 1 184 ? 10.720 17.131 7.288 1.00 77.12 184 ALA A C 1
ATOM 1507 O O . ALA A 1 184 ? 10.163 17.863 8.106 1.00 77.12 184 ALA A O 1
ATOM 1508 N N . ALA A 1 185 ? 10.486 15.819 7.219 1.00 73.88 185 ALA A N 1
ATOM 1509 C CA . ALA A 1 185 ? 9.577 15.119 8.115 1.00 73.88 185 ALA A CA 1
ATOM 1510 C C . ALA A 1 185 ? 10.116 15.020 9.547 1.00 73.88 185 ALA A C 1
ATOM 1512 O O . ALA A 1 185 ? 9.365 15.258 10.489 1.00 73.88 185 ALA A O 1
ATOM 1513 N N . SER A 1 186 ? 11.412 14.748 9.730 1.00 72.00 186 SER A N 1
ATOM 1514 C CA . SER A 1 186 ? 12.026 14.677 11.065 1.00 72.00 186 SER A CA 1
ATOM 1515 C C . SER A 1 186 ? 12.028 16.025 11.798 1.00 72.00 186 SER A C 1
ATOM 1517 O O . SER A 1 186 ? 12.069 16.060 13.027 1.00 72.00 186 SER A O 1
ATOM 1519 N N . LYS A 1 187 ? 11.938 17.140 11.060 1.00 73.06 187 LYS A N 1
ATOM 1520 C CA . LYS A 1 187 ? 11.889 18.503 11.611 1.00 73.06 187 LYS A CA 1
ATOM 1521 C C . LYS A 1 187 ? 10.474 18.975 11.991 1.00 73.06 187 LYS A C 1
ATOM 1523 O O . LYS A 1 187 ? 10.346 19.960 12.718 1.00 73.06 187 LYS A O 1
ATOM 1528 N N . GLN A 1 188 ? 9.406 18.314 11.531 1.00 69.06 188 GLN A N 1
ATOM 1529 C CA . GLN A 1 188 ? 8.026 18.725 11.826 1.00 69.06 188 GLN A CA 1
ATOM 1530 C C . GLN A 1 188 ? 7.545 18.180 13.186 1.00 69.06 188 GLN A C 1
ATOM 1532 O O . GLN A 1 188 ? 7.314 16.986 13.348 1.00 69.06 188 GLN A O 1
ATOM 1537 N N . LYS A 1 189 ? 7.348 19.072 14.171 1.00 50.38 189 LYS A N 1
ATOM 1538 C CA . LYS A 1 189 ? 6.642 18.782 15.436 1.00 50.38 189 LYS A CA 1
ATOM 1539 C C . LYS A 1 189 ? 5.128 18.924 15.214 1.00 50.38 189 LYS A C 1
ATOM 1541 O O . LYS A 1 189 ? 4.622 20.040 15.205 1.00 50.38 189 LYS A O 1
ATOM 1546 N N . GLY A 1 190 ? 4.410 17.819 15.017 1.00 54.62 190 GLY A N 1
ATOM 1547 C CA . GLY A 1 190 ? 2.946 17.800 14.859 1.00 54.62 190 GLY A CA 1
ATOM 1548 C C . GLY A 1 190 ? 2.360 16.398 15.054 1.00 54.62 190 GLY A C 1
ATOM 1549 O O . GLY A 1 190 ? 3.126 15.437 15.155 1.00 54.62 190 GLY A O 1
ATOM 1550 N N . SER A 1 191 ? 1.027 16.287 15.133 1.00 50.88 191 SER A N 1
ATOM 1551 C CA . SER A 1 191 ? 0.318 15.023 15.393 1.00 50.88 191 SER A CA 1
ATOM 1552 C C . SER A 1 191 ? 0.767 13.912 14.432 1.00 50.88 191 SER A C 1
ATOM 1554 O O . SER A 1 191 ? 1.018 14.132 13.245 1.00 50.88 191 SER A O 1
ATOM 1556 N N . GLN A 1 192 ? 0.945 12.711 14.978 1.00 54.56 192 GLN A N 1
ATOM 1557 C CA . GLN A 1 192 ? 1.655 11.618 14.312 1.00 54.56 192 GLN A CA 1
ATOM 1558 C C . GLN A 1 192 ? 0.930 11.101 13.051 1.00 54.56 192 GLN A C 1
ATOM 1560 O O . GLN A 1 192 ? 1.590 10.626 12.131 1.00 54.56 192 GLN A O 1
ATOM 1565 N N . GLU A 1 193 ? -0.400 11.238 12.985 1.00 50.94 193 GLU A N 1
ATOM 1566 C CA . GLU A 1 193 ? -1.239 10.759 11.872 1.00 50.94 193 GLU A CA 1
ATOM 1567 C C . GLU A 1 193 ? -1.285 11.723 10.675 1.00 50.94 193 GLU A C 1
ATOM 1569 O O . GLU A 1 193 ? -1.010 11.302 9.552 1.00 50.94 193 GLU A O 1
ATOM 1574 N N . GLU A 1 194 ? -1.533 13.025 10.880 1.00 55.94 194 GLU A N 1
ATOM 1575 C CA . GLU A 1 194 ? -1.593 14.006 9.774 1.00 55.94 194 GLU A CA 1
ATOM 1576 C C . GLU A 1 194 ? -0.233 14.138 9.061 1.00 55.94 194 GLU A C 1
ATOM 1578 O O . GLU A 1 194 ? -0.139 14.318 7.840 1.00 55.94 194 GLU A O 1
ATOM 1583 N N . ASN A 1 195 ? 0.849 13.974 9.825 1.00 62.25 195 ASN A N 1
ATOM 1584 C CA . ASN A 1 195 ? 2.207 13.961 9.300 1.00 62.25 195 ASN A CA 1
ATOM 1585 C C . ASN A 1 195 ? 2.510 12.706 8.466 1.00 62.25 195 ASN A C 1
ATOM 1587 O O . ASN A 1 195 ? 3.263 12.805 7.495 1.00 62.25 195 ASN A O 1
ATOM 1591 N N . LEU A 1 196 ? 1.914 11.551 8.786 1.00 64.50 196 LEU A N 1
ATOM 1592 C CA . LEU A 1 196 ? 2.138 10.298 8.059 1.00 64.50 196 LEU A CA 1
ATOM 1593 C C . LEU A 1 196 ? 1.464 10.311 6.680 1.00 64.50 196 LEU A C 1
ATOM 1595 O O . LEU A 1 196 ? 2.087 9.928 5.688 1.00 64.50 196 LEU A O 1
ATOM 1599 N N . ASP A 1 197 ? 0.237 10.822 6.584 1.00 66.69 197 ASP A N 1
ATOM 1600 C CA . ASP A 1 197 ? -0.470 10.943 5.303 1.00 66.69 197 ASP A CA 1
ATOM 1601 C C . ASP A 1 197 ? 0.203 11.956 4.371 1.00 66.69 197 ASP A C 1
ATOM 1603 O O . ASP A 1 197 ? 0.391 11.703 3.173 1.00 66.69 197 ASP A O 1
ATOM 1607 N N . ARG A 1 198 ? 0.654 13.094 4.917 1.00 70.06 198 ARG A N 1
ATOM 1608 C CA . ARG A 1 198 ? 1.416 14.094 4.156 1.00 70.06 198 ARG A CA 1
ATOM 1609 C C . ARG A 1 198 ? 2.758 13.534 3.670 1.00 70.06 198 ARG A C 1
ATOM 1611 O O . ARG A 1 198 ? 3.160 13.824 2.539 1.00 70.06 198 ARG A O 1
ATOM 1618 N N . LEU A 1 199 ? 3.432 12.729 4.491 1.00 74.56 199 LEU A N 1
ATOM 1619 C CA . LEU A 1 199 ? 4.665 12.024 4.137 1.00 74.56 199 LEU A CA 1
ATOM 1620 C C . LEU A 1 199 ? 4.423 11.018 3.001 1.00 74.56 199 LEU A C 1
ATOM 1622 O O . LEU A 1 199 ? 5.102 11.078 1.974 1.00 74.56 199 LEU A O 1
ATOM 1626 N N . ASN A 1 200 ? 3.414 10.154 3.142 1.00 70.44 200 ASN A N 1
ATOM 1627 C CA . ASN A 1 200 ? 3.037 9.172 2.125 1.00 70.44 200 ASN A CA 1
ATOM 1628 C C . ASN A 1 200 ? 2.696 9.838 0.789 1.00 70.44 200 ASN A C 1
ATOM 1630 O O . ASN A 1 200 ? 3.146 9.382 -0.261 1.00 70.44 200 ASN A O 1
ATOM 1634 N N . ARG A 1 201 ? 1.967 10.961 0.806 1.00 74.06 201 ARG A N 1
ATOM 1635 C CA . ARG A 1 201 ? 1.657 11.717 -0.415 1.00 74.06 201 ARG A CA 1
ATOM 1636 C C . ARG A 1 201 ? 2.917 12.217 -1.127 1.00 74.06 201 ARG A C 1
ATOM 1638 O O . ARG A 1 201 ? 2.983 12.137 -2.352 1.00 74.06 201 ARG A O 1
ATOM 1645 N N . ARG A 1 202 ? 3.914 12.716 -0.386 1.00 78.06 202 ARG A N 1
ATOM 1646 C CA . ARG A 1 202 ? 5.188 13.188 -0.961 1.00 78.06 202 ARG A CA 1
ATOM 1647 C C . ARG A 1 202 ? 6.010 12.044 -1.549 1.00 78.06 202 ARG A C 1
ATOM 1649 O O . ARG A 1 202 ? 6.524 12.198 -2.653 1.00 78.06 202 ARG A O 1
ATOM 1656 N N . TYR A 1 203 ? 6.078 10.898 -0.871 1.00 75.00 203 TYR A N 1
ATOM 1657 C CA . TYR A 1 203 ? 6.737 9.711 -1.423 1.00 75.00 203 TYR A CA 1
ATOM 1658 C C . TYR A 1 203 ? 6.049 9.202 -2.683 1.00 75.00 203 TYR A C 1
ATOM 1660 O O . TYR A 1 203 ? 6.720 8.949 -3.678 1.00 75.00 203 TYR A O 1
ATOM 1668 N N . ASN A 1 204 ? 4.720 9.114 -2.677 1.00 72.31 204 ASN A N 1
ATOM 1669 C CA . ASN A 1 204 ? 3.965 8.676 -3.848 1.00 72.31 204 ASN A CA 1
ATOM 1670 C C . ASN A 1 204 ? 4.182 9.608 -5.047 1.00 72.31 204 ASN A C 1
ATOM 1672 O O . ASN A 1 204 ? 4.299 9.131 -6.173 1.00 72.31 204 ASN A O 1
ATOM 1676 N N . LEU A 1 205 ? 4.284 10.920 -4.815 1.00 76.75 205 LEU A N 1
ATOM 1677 C CA . LEU A 1 205 ? 4.567 11.893 -5.871 1.00 76.75 205 LEU A CA 1
ATOM 1678 C C . LEU A 1 205 ? 5.998 11.764 -6.412 1.00 76.75 205 LEU A C 1
ATOM 1680 O O . LEU A 1 205 ? 6.191 11.812 -7.623 1.00 76.75 205 LEU A O 1
ATOM 1684 N N . LEU A 1 206 ? 6.984 11.543 -5.537 1.00 78.69 206 LEU A N 1
ATOM 1685 C CA . LEU A 1 206 ? 8.373 11.310 -5.939 1.00 78.69 206 LEU A CA 1
ATOM 1686 C C . LEU A 1 206 ? 8.517 10.011 -6.751 1.00 78.69 206 LEU A C 1
ATOM 1688 O O . LEU A 1 206 ? 9.154 10.008 -7.799 1.00 78.69 206 LEU A O 1
ATOM 1692 N N . ILE A 1 207 ? 7.865 8.930 -6.312 1.00 73.88 207 ILE A N 1
ATOM 1693 C CA . ILE A 1 207 ? 7.810 7.658 -7.047 1.00 73.88 207 ILE A CA 1
ATOM 1694 C C . ILE A 1 207 ? 7.119 7.855 -8.402 1.00 73.88 207 ILE A C 1
ATOM 1696 O O . ILE A 1 207 ? 7.585 7.340 -9.411 1.00 73.88 207 ILE A O 1
ATOM 1700 N N . ALA A 1 208 ? 6.021 8.612 -8.462 1.00 72.81 208 ALA A N 1
ATOM 1701 C CA . ALA A 1 208 ? 5.360 8.907 -9.730 1.00 72.81 208 ALA A CA 1
ATOM 1702 C C . ALA A 1 208 ? 6.278 9.680 -10.692 1.00 72.81 208 ALA A C 1
ATOM 1704 O O . ALA A 1 208 ? 6.333 9.336 -11.870 1.00 72.81 208 ALA A O 1
ATOM 1705 N N . ALA A 1 209 ? 7.020 10.676 -10.200 1.00 74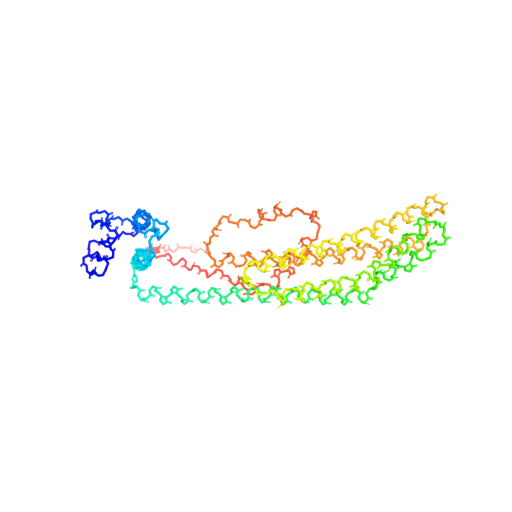.94 209 ALA A N 1
ATOM 1706 C CA . ALA A 1 209 ? 7.978 11.437 -11.001 1.00 74.94 209 ALA A CA 1
ATOM 1707 C C . ALA A 1 209 ? 9.091 10.545 -11.576 1.00 74.94 209 ALA A C 1
ATOM 1709 O O . ALA A 1 209 ? 9.371 10.621 -12.769 1.00 74.94 209 ALA A O 1
ATOM 1710 N N . ASP A 1 210 ? 9.659 9.656 -10.760 1.00 77.31 210 ASP A N 1
ATOM 1711 C CA . ASP A 1 210 ? 10.655 8.673 -11.203 1.00 77.31 210 ASP A CA 1
ATOM 1712 C C . ASP A 1 210 ? 10.126 7.785 -12.333 1.00 77.31 210 ASP A C 1
ATOM 1714 O O . ASP A 1 210 ? 10.740 7.638 -13.391 1.00 77.31 210 ASP A O 1
ATOM 1718 N N . ASN A 1 211 ? 8.901 7.292 -12.157 1.00 75.12 211 ASN A N 1
ATOM 1719 C CA . ASN A 1 211 ? 8.235 6.476 -13.158 1.00 75.12 211 ASN A CA 1
ATOM 1720 C C . ASN A 1 211 ? 8.046 7.230 -14.483 1.00 75.12 211 ASN A C 1
ATOM 1722 O O . ASN A 1 211 ? 8.196 6.627 -15.544 1.00 75.12 211 ASN A O 1
ATOM 1726 N N . TYR A 1 212 ? 7.712 8.524 -14.436 1.00 78.62 212 TYR A N 1
ATOM 1727 C CA . TYR A 1 212 ? 7.568 9.342 -15.640 1.00 78.62 212 TYR A CA 1
ATOM 1728 C C . TYR A 1 212 ? 8.894 9.516 -16.373 1.00 78.62 212 TYR A C 1
ATOM 1730 O O . TYR A 1 212 ? 8.921 9.328 -17.587 1.00 78.62 212 TYR A O 1
ATOM 1738 N N . VAL A 1 213 ? 9.985 9.818 -15.664 1.00 79.75 213 VAL A N 1
ATOM 1739 C CA . VAL A 1 213 ? 11.307 10.001 -16.286 1.00 79.75 213 VAL A CA 1
ATOM 1740 C C . VAL A 1 213 ? 11.744 8.734 -17.021 1.00 79.75 213 VAL A C 1
ATOM 1742 O O . VAL A 1 213 ? 12.095 8.804 -18.198 1.00 79.75 213 VAL A O 1
ATOM 1745 N N . ILE A 1 214 ? 11.611 7.567 -16.386 1.00 79.12 214 ILE A N 1
ATOM 1746 C CA . ILE A 1 214 ? 11.971 6.278 -16.995 1.00 79.12 214 ILE A CA 1
ATOM 1747 C C . ILE A 1 214 ? 11.093 5.965 -18.219 1.00 79.12 214 ILE A C 1
ATOM 1749 O O . ILE A 1 214 ? 11.600 5.557 -19.265 1.00 79.12 214 ILE A O 1
ATOM 1753 N N . CYS A 1 215 ? 9.776 6.179 -18.130 1.00 78.38 215 CYS A N 1
ATOM 1754 C CA . CYS A 1 215 ? 8.862 5.942 -19.253 1.00 78.38 215 CYS A CA 1
ATOM 1755 C C . CYS A 1 215 ? 9.133 6.880 -20.439 1.00 78.38 215 CYS A C 1
ATOM 1757 O O . CYS A 1 215 ? 9.079 6.455 -21.596 1.00 78.38 215 CYS A O 1
ATOM 1759 N N . ILE A 1 216 ? 9.434 8.152 -20.165 1.00 81.88 216 ILE A N 1
ATOM 1760 C CA . ILE A 1 216 ? 9.796 9.129 -21.195 1.00 81.88 216 ILE A CA 1
ATOM 1761 C C . ILE A 1 216 ? 11.120 8.715 -21.849 1.00 81.88 216 ILE A C 1
ATOM 1763 O O . ILE A 1 216 ? 11.204 8.705 -23.075 1.00 81.88 216 ILE A O 1
ATOM 1767 N N . ALA A 1 217 ? 12.109 8.270 -21.070 1.00 82.88 217 ALA A N 1
ATOM 1768 C CA . ALA A 1 217 ? 13.384 7.785 -21.594 1.00 82.88 217 ALA A CA 1
ATOM 1769 C C . ALA A 1 217 ? 13.215 6.576 -22.521 1.00 82.88 217 ALA A C 1
ATOM 1771 O O . ALA A 1 217 ? 13.770 6.551 -23.619 1.00 82.88 217 ALA A O 1
ATOM 1772 N N . ALA A 1 218 ? 12.386 5.607 -22.125 1.00 83.00 218 ALA A N 1
ATOM 1773 C CA . ALA A 1 218 ? 12.051 4.464 -22.968 1.00 83.00 218 ALA A CA 1
ATOM 1774 C C . ALA A 1 218 ? 11.340 4.885 -24.265 1.00 83.00 218 ALA A C 1
ATOM 1776 O O . ALA A 1 218 ? 11.618 4.341 -25.332 1.00 83.00 218 ALA A O 1
ATOM 1777 N N . THR A 1 219 ? 10.460 5.887 -24.193 1.00 83.69 219 THR A N 1
ATOM 1778 C CA . THR A 1 219 ? 9.769 6.432 -25.371 1.00 83.69 219 THR A CA 1
ATOM 1779 C C . THR A 1 219 ? 10.761 7.081 -26.334 1.00 83.69 219 THR A C 1
ATOM 1781 O O . THR A 1 219 ? 10.726 6.795 -27.528 1.00 83.69 219 THR A O 1
ATOM 1784 N N . PHE A 1 220 ? 11.693 7.892 -25.827 1.00 83.06 220 PHE A N 1
ATOM 1785 C CA . PHE A 1 220 ? 12.757 8.479 -26.642 1.00 83.06 220 PHE A CA 1
ATOM 1786 C C . PHE A 1 220 ? 13.659 7.417 -27.276 1.00 83.06 220 PHE A C 1
ATOM 1788 O O . PHE A 1 220 ? 13.995 7.546 -28.451 1.00 83.06 220 PHE A O 1
ATOM 1795 N N . ALA A 1 221 ? 13.991 6.344 -26.554 1.00 83.56 221 ALA A N 1
ATOM 1796 C CA . ALA A 1 221 ? 14.767 5.232 -27.100 1.00 83.56 221 ALA A CA 1
ATOM 1797 C C . ALA A 1 221 ? 14.049 4.543 -28.278 1.00 83.56 221 ALA A C 1
ATOM 1799 O O . ALA A 1 221 ? 14.666 4.275 -29.309 1.00 83.56 221 ALA A O 1
ATOM 1800 N N . ILE A 1 222 ? 12.735 4.313 -28.160 1.00 84.88 222 ILE A N 1
ATOM 1801 C CA . ILE A 1 222 ? 11.912 3.747 -29.241 1.00 84.88 222 ILE A CA 1
ATOM 1802 C C . ILE A 1 222 ? 11.838 4.712 -30.428 1.00 84.88 222 ILE A C 1
ATOM 1804 O O . ILE A 1 222 ? 12.047 4.294 -31.564 1.00 84.88 222 ILE A O 1
ATOM 1808 N N . CYS A 1 223 ? 11.581 6.001 -30.187 1.00 82.94 223 CYS A N 1
ATOM 1809 C CA . CYS A 1 223 ? 11.535 7.011 -31.245 1.00 82.94 223 CYS A CA 1
ATOM 1810 C C . CYS A 1 223 ? 12.874 7.131 -31.985 1.00 82.94 223 CYS A C 1
ATOM 1812 O O . CYS A 1 223 ? 12.882 7.225 -33.210 1.00 82.94 223 CYS A O 1
ATOM 1814 N N . GLY A 1 224 ? 13.997 7.075 -31.261 1.00 80.62 224 GLY A N 1
ATOM 1815 C CA . GLY A 1 224 ? 15.337 7.047 -31.845 1.00 80.62 224 GLY A CA 1
ATOM 1816 C C . GLY A 1 224 ? 15.542 5.835 -32.754 1.00 80.62 224 GLY A C 1
ATOM 1817 O O . GLY A 1 224 ? 15.987 5.993 -33.888 1.00 80.62 224 GLY A O 1
ATOM 1818 N N . LEU A 1 225 ? 15.135 4.641 -32.309 1.00 82.44 225 LEU A N 1
ATOM 1819 C CA . LEU A 1 225 ? 15.206 3.427 -33.126 1.00 82.44 225 LEU A CA 1
ATOM 1820 C C . LEU A 1 225 ? 14.323 3.511 -34.379 1.00 82.44 225 LEU A C 1
ATOM 1822 O O . LEU A 1 225 ? 14.766 3.150 -35.462 1.00 82.44 225 LEU A O 1
ATOM 1826 N N . VAL A 1 226 ? 13.082 3.988 -34.253 1.00 83.62 226 VAL A N 1
ATOM 1827 C CA . VAL A 1 226 ? 12.160 4.127 -35.395 1.00 83.62 226 VAL A CA 1
ATOM 1828 C C . VAL A 1 226 ? 12.692 5.141 -36.409 1.00 83.62 226 VAL A C 1
ATOM 1830 O O . VAL A 1 226 ? 12.629 4.887 -37.611 1.00 83.62 226 VAL A O 1
ATOM 1833 N N . SER A 1 227 ? 13.253 6.256 -35.933 1.00 79.88 227 SER A N 1
ATOM 1834 C CA . SER A 1 227 ? 13.912 7.251 -36.784 1.00 79.88 227 SER A CA 1
ATOM 1835 C C . SER A 1 227 ? 15.092 6.643 -37.541 1.00 79.88 227 SER A C 1
ATOM 1837 O O . SER A 1 227 ? 15.228 6.878 -38.739 1.00 79.88 227 SER A O 1
ATOM 1839 N N . GLU A 1 228 ? 15.897 5.807 -36.876 1.00 80.44 228 GLU A N 1
ATOM 1840 C CA . GLU A 1 228 ? 17.003 5.099 -37.524 1.00 80.44 228 GLU A CA 1
ATOM 1841 C C . GLU A 1 228 ? 16.523 4.173 -38.636 1.00 80.44 228 GLU A C 1
ATOM 1843 O O . GLU A 1 228 ? 17.040 4.211 -39.750 1.00 80.44 228 GLU A O 1
ATOM 1848 N N . VAL A 1 229 ? 15.499 3.370 -38.348 1.00 83.19 229 VAL A N 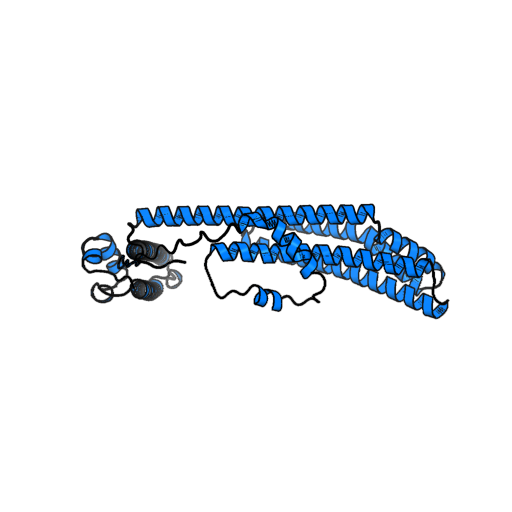1
ATOM 1849 C CA . VAL A 1 229 ? 14.927 2.426 -39.312 1.00 83.19 229 VAL A CA 1
ATOM 1850 C C . VAL A 1 229 ? 14.399 3.154 -40.547 1.00 83.19 229 VAL A C 1
ATOM 1852 O O . VAL A 1 229 ? 14.562 2.661 -41.661 1.00 83.19 229 VAL A O 1
ATOM 1855 N N . ALA A 1 230 ? 13.796 4.329 -40.359 1.00 82.69 230 ALA A N 1
ATOM 1856 C CA . ALA A 1 230 ? 13.275 5.144 -41.450 1.00 82.69 230 ALA A CA 1
ATOM 1857 C C . ALA A 1 230 ? 14.380 5.773 -42.319 1.00 82.69 230 ALA A C 1
ATOM 1859 O O . ALA A 1 230 ? 14.176 5.938 -43.519 1.00 82.69 230 ALA A O 1
ATOM 1860 N N . GLN A 1 231 ? 15.525 6.130 -41.730 1.00 80.31 231 GLN A N 1
ATOM 1861 C CA . GLN A 1 231 ? 16.626 6.804 -42.431 1.00 80.31 231 GLN A CA 1
ATOM 1862 C C . GLN A 1 231 ? 17.599 5.820 -43.091 1.00 80.31 231 GLN A C 1
ATOM 1864 O O . GLN A 1 231 ? 17.973 6.013 -44.245 1.00 80.31 231 GLN A O 1
ATOM 1869 N N . ASN A 1 232 ? 17.984 4.761 -42.376 1.00 79.38 232 ASN A N 1
ATOM 1870 C CA . ASN A 1 232 ? 19.111 3.894 -42.735 1.00 79.38 232 ASN A CA 1
ATOM 1871 C C . ASN A 1 232 ? 18.730 2.405 -42.853 1.00 79.38 232 ASN A C 1
ATOM 1873 O O . ASN A 1 232 ? 19.587 1.566 -43.134 1.00 79.38 232 ASN A O 1
ATOM 1877 N N . GLY A 1 233 ? 17.454 2.055 -42.659 1.00 78.25 233 GLY A N 1
ATOM 1878 C CA . GLY A 1 233 ? 17.003 0.663 -42.586 1.00 78.25 233 GLY A CA 1
ATOM 1879 C C . GLY A 1 233 ? 17.280 0.019 -41.222 1.00 78.25 233 GLY A C 1
ATOM 1880 O O . GLY A 1 233 ? 17.721 0.671 -40.281 1.00 78.25 233 GLY A O 1
ATOM 1881 N N . TRP A 1 234 ? 16.969 -1.274 -41.070 1.00 78.94 234 TRP A N 1
ATOM 1882 C CA . TRP A 1 234 ? 17.029 -1.944 -39.764 1.00 78.94 234 TRP A CA 1
ATOM 1883 C C . TRP A 1 234 ? 18.476 -2.151 -39.272 1.00 78.94 234 TRP A C 1
ATOM 1885 O O . TRP A 1 234 ? 19.212 -2.929 -39.890 1.00 78.94 234 TRP A O 1
ATOM 1895 N N . PRO A 1 235 ? 18.892 -1.560 -38.131 1.00 70.94 235 PRO A N 1
ATOM 1896 C CA . PRO A 1 235 ? 20.219 -1.790 -37.569 1.00 70.94 235 PRO A CA 1
ATOM 1897 C C . PRO A 1 235 ? 20.245 -3.164 -36.884 1.00 70.94 235 PRO A C 1
ATOM 1899 O O . PRO A 1 235 ? 20.047 -3.280 -35.674 1.00 70.94 235 PRO A O 1
ATOM 1902 N N . ALA A 1 236 ? 20.462 -4.225 -37.668 1.00 70.19 236 ALA A N 1
ATOM 1903 C CA . ALA A 1 236 ? 20.233 -5.617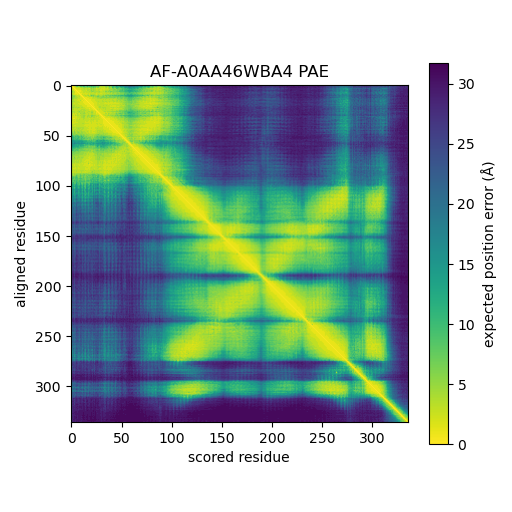 -37.265 1.00 70.19 236 ALA A CA 1
ATOM 1904 C C . ALA A 1 236 ? 20.889 -6.020 -35.934 1.00 70.19 236 ALA A C 1
ATOM 1906 O O . ALA A 1 236 ? 20.279 -6.753 -35.154 1.00 70.19 236 ALA A O 1
ATOM 1907 N N . GLN A 1 237 ? 22.088 -5.514 -35.642 1.00 77.69 237 GLN A N 1
ATOM 1908 C CA . GLN A 1 237 ? 22.809 -5.836 -34.411 1.00 77.69 237 GLN A CA 1
ATOM 1909 C C . GLN A 1 237 ? 22.375 -4.952 -33.228 1.00 77.69 237 GLN A C 1
ATOM 1911 O O . GLN A 1 237 ? 21.889 -5.466 -32.219 1.00 77.69 237 GLN A O 1
ATOM 1916 N N . TYR A 1 238 ? 22.494 -3.626 -33.351 1.00 77.81 238 TYR A N 1
ATOM 1917 C CA . TYR A 1 238 ? 22.238 -2.697 -32.240 1.00 77.81 238 TYR A CA 1
ATOM 1918 C C . TYR A 1 238 ? 20.750 -2.452 -31.974 1.00 77.81 238 TYR A C 1
ATOM 1920 O O . TYR A 1 238 ? 20.361 -2.319 -30.819 1.00 77.81 238 TYR A O 1
ATOM 1928 N N . GLY A 1 239 ? 19.897 -2.460 -33.001 1.00 78.31 239 GLY A N 1
ATOM 1929 C CA . GLY A 1 239 ? 18.449 -2.295 -32.845 1.00 78.31 239 GLY A CA 1
ATOM 1930 C C . GLY A 1 239 ? 17.790 -3.480 -32.146 1.00 78.31 239 GLY A C 1
ATOM 1931 O O . GLY A 1 239 ? 16.986 -3.302 -31.232 1.00 78.31 239 GLY A O 1
ATOM 1932 N N . THR A 1 240 ? 18.182 -4.704 -32.507 1.00 78.69 240 THR A N 1
ATOM 1933 C CA . THR A 1 240 ? 17.676 -5.921 -31.853 1.00 78.69 240 THR A CA 1
ATOM 1934 C C . THR A 1 240 ? 18.137 -5.992 -30.395 1.00 78.69 240 THR A C 1
ATOM 1936 O O . THR A 1 240 ? 17.338 -6.276 -29.501 1.00 78.69 240 THR A O 1
ATOM 1939 N N . MET A 1 241 ? 19.409 -5.671 -30.130 1.00 82.12 241 MET A N 1
ATOM 1940 C CA . MET A 1 241 ? 19.955 -5.623 -28.772 1.00 82.12 241 MET A CA 1
ATOM 1941 C C . MET A 1 241 ? 19.293 -4.524 -27.928 1.00 82.12 241 MET A C 1
ATOM 1943 O O . MET A 1 241 ? 18.957 -4.773 -26.769 1.00 82.12 241 MET A O 1
ATOM 1947 N N . LEU A 1 242 ? 19.037 -3.348 -28.507 1.00 83.88 242 LEU A N 1
ATOM 1948 C CA . LEU A 1 242 ? 18.308 -2.257 -27.862 1.00 83.88 242 LEU A CA 1
ATOM 1949 C C . LEU A 1 242 ? 16.908 -2.705 -27.428 1.00 83.88 242 LEU A C 1
ATOM 1951 O O . LEU A 1 242 ? 16.554 -2.553 -26.261 1.00 83.88 242 LEU A O 1
ATOM 1955 N N . MET A 1 243 ? 16.139 -3.310 -28.337 1.00 82.12 243 MET A N 1
ATOM 1956 C CA . MET A 1 243 ? 14.773 -3.760 -28.055 1.00 82.12 243 MET A CA 1
ATOM 1957 C C . MET A 1 243 ? 14.719 -4.813 -26.947 1.00 82.12 243 MET A C 1
ATOM 1959 O O . MET A 1 243 ? 13.888 -4.709 -26.046 1.00 82.12 243 MET A O 1
ATOM 1963 N N . ILE A 1 244 ? 15.615 -5.806 -26.981 1.00 81.94 244 ILE A N 1
ATOM 1964 C CA . ILE A 1 244 ? 15.663 -6.868 -25.966 1.00 81.94 244 ILE A CA 1
ATOM 1965 C C . ILE A 1 244 ? 15.989 -6.286 -24.587 1.00 81.94 244 ILE A C 1
ATOM 1967 O O . ILE A 1 244 ? 15.305 -6.597 -23.612 1.00 81.94 244 ILE A O 1
ATOM 1971 N N . ASN A 1 245 ? 17.014 -5.433 -24.491 1.00 83.00 245 ASN A N 1
ATOM 1972 C CA . ASN A 1 245 ? 17.428 -4.880 -23.201 1.00 83.00 245 ASN A CA 1
ATOM 1973 C C . ASN A 1 245 ? 16.412 -3.862 -22.663 1.00 83.00 245 ASN A C 1
ATOM 1975 O O . ASN A 1 245 ? 16.133 -3.881 -21.467 1.00 83.00 245 ASN A O 1
ATOM 1979 N N . LEU A 1 246 ? 15.793 -3.049 -23.526 1.00 83.94 246 LEU A N 1
ATOM 1980 C CA . LEU A 1 246 ? 14.735 -2.118 -23.126 1.00 83.94 246 LEU A CA 1
ATOM 1981 C C . LEU A 1 246 ? 13.493 -2.864 -22.618 1.00 83.94 246 LEU A C 1
ATOM 1983 O O . LEU A 1 246 ? 12.914 -2.487 -21.599 1.00 83.94 246 LEU A O 1
ATOM 1987 N N . ALA A 1 247 ? 13.102 -3.951 -23.290 1.00 83.19 247 ALA A N 1
ATOM 1988 C CA . ALA A 1 247 ? 12.003 -4.799 -22.841 1.00 83.19 247 ALA A CA 1
ATOM 1989 C C . ALA A 1 247 ? 12.305 -5.449 -21.482 1.00 83.19 247 ALA A C 1
ATOM 1991 O O . ALA A 1 247 ? 11.428 -5.494 -20.619 1.00 83.19 247 ALA A O 1
ATOM 1992 N N . LEU A 1 248 ? 13.539 -5.920 -21.271 1.00 80.94 248 LEU A N 1
ATOM 1993 C CA . LEU A 1 248 ? 13.962 -6.518 -20.006 1.00 80.94 248 LEU A CA 1
ATOM 1994 C C . LEU A 1 248 ? 13.971 -5.495 -18.859 1.00 80.94 248 LEU A C 1
ATOM 1996 O O . LEU A 1 248 ? 13.502 -5.811 -17.767 1.00 80.94 248 LEU A O 1
ATOM 2000 N N . ASP A 1 249 ? 14.432 -4.269 -19.114 1.00 78.06 249 ASP A N 1
ATOM 2001 C CA . ASP A 1 249 ? 14.462 -3.185 -18.124 1.00 78.06 249 ASP A CA 1
ATOM 2002 C C . ASP A 1 249 ? 13.041 -2.797 -17.669 1.00 78.06 249 ASP A C 1
ATOM 2004 O O . ASP A 1 249 ? 12.702 -2.826 -16.482 1.00 78.06 249 ASP A O 1
ATOM 2008 N N . LEU A 1 250 ? 12.142 -2.563 -18.633 1.00 81.12 250 LEU A N 1
ATOM 2009 C CA . LEU A 1 250 ? 10.736 -2.259 -18.353 1.00 81.12 250 LEU A CA 1
ATOM 2010 C C . LEU A 1 250 ? 10.014 -3.420 -17.652 1.00 81.12 250 LEU A C 1
ATOM 2012 O O . LEU A 1 250 ? 9.185 -3.187 -16.766 1.00 81.12 250 LEU A O 1
ATOM 2016 N N . LEU A 1 251 ? 10.332 -4.668 -18.013 1.00 81.56 251 LEU A N 1
ATOM 2017 C CA . LEU A 1 251 ? 9.764 -5.859 -17.383 1.00 81.56 251 LEU A CA 1
ATOM 2018 C C . LEU A 1 251 ? 10.187 -5.982 -15.914 1.00 81.56 251 LEU A C 1
ATOM 2020 O O . LEU A 1 251 ? 9.342 -6.285 -15.067 1.00 81.56 251 LEU A O 1
ATOM 2024 N N . LEU A 1 252 ? 11.460 -5.727 -15.595 1.00 77.94 252 LEU A N 1
ATOM 2025 C CA . LEU A 1 252 ? 11.955 -5.749 -14.216 1.00 77.94 252 LEU A CA 1
ATOM 2026 C C . LEU A 1 252 ? 11.223 -4.712 -13.354 1.00 77.94 252 LEU A C 1
ATOM 2028 O O . LEU A 1 252 ? 10.721 -5.038 -12.275 1.00 77.94 252 LEU A O 1
ATOM 2032 N N . ILE A 1 253 ? 11.081 -3.485 -13.858 1.00 77.12 253 ILE A N 1
ATOM 2033 C CA . ILE A 1 253 ? 10.368 -2.407 -13.160 1.00 77.12 253 ILE A CA 1
ATOM 2034 C C . ILE A 1 253 ? 8.896 -2.778 -12.938 1.00 77.12 253 ILE A C 1
ATOM 2036 O O . ILE A 1 253 ? 8.366 -2.620 -11.831 1.00 77.12 253 ILE A O 1
ATOM 2040 N N . ALA A 1 254 ? 8.233 -3.306 -13.970 1.00 77.69 254 ALA A N 1
ATOM 2041 C CA . ALA A 1 254 ? 6.840 -3.725 -13.884 1.00 77.69 254 ALA A CA 1
ATOM 2042 C C . ALA A 1 254 ? 6.645 -4.843 -12.846 1.00 77.69 254 ALA A C 1
ATOM 2044 O O . ALA A 1 254 ? 5.772 -4.729 -11.984 1.00 77.69 254 ALA A O 1
ATOM 2045 N N . LEU A 1 255 ? 7.490 -5.880 -12.863 1.00 78.31 255 LEU A N 1
ATOM 2046 C CA . LEU A 1 255 ? 7.417 -7.005 -11.927 1.00 78.31 255 LEU A CA 1
ATOM 2047 C C . LEU A 1 255 ? 7.588 -6.569 -10.465 1.00 78.31 255 LEU A C 1
ATOM 2049 O O . LEU A 1 255 ? 6.822 -7.018 -9.608 1.00 78.31 255 LEU A O 1
ATOM 2053 N N . LEU A 1 256 ? 8.544 -5.682 -10.165 1.00 80.56 256 LEU A N 1
ATOM 2054 C CA . LEU A 1 256 ? 8.759 -5.178 -8.805 1.00 80.56 256 LEU A CA 1
ATOM 2055 C C . LEU A 1 256 ? 7.536 -4.414 -8.283 1.00 80.56 256 LEU A C 1
ATOM 2057 O O . LEU A 1 256 ? 7.098 -4.628 -7.144 1.00 80.56 256 LEU A O 1
ATOM 2061 N N . ARG A 1 257 ? 6.952 -3.541 -9.114 1.00 76.12 257 ARG A N 1
ATOM 2062 C CA . ARG A 1 257 ? 5.736 -2.799 -8.746 1.00 76.12 257 ARG A CA 1
ATOM 2063 C C . ARG A 1 257 ? 4.560 -3.740 -8.523 1.00 76.12 257 ARG A C 1
ATOM 2065 O O . ARG A 1 257 ? 3.881 -3.630 -7.499 1.00 76.12 257 ARG A O 1
ATOM 2072 N N . THR A 1 258 ? 4.353 -4.697 -9.429 1.00 76.75 258 THR A N 1
ATOM 2073 C CA . THR A 1 258 ? 3.297 -5.704 -9.290 1.00 76.75 258 THR A CA 1
ATOM 2074 C C . THR A 1 258 ? 3.481 -6.523 -8.016 1.00 76.75 258 THR A C 1
ATOM 2076 O O . THR A 1 258 ? 2.515 -6.711 -7.281 1.00 76.75 258 THR A O 1
ATOM 2079 N N . PHE A 1 259 ? 4.706 -6.946 -7.688 1.00 80.44 259 PHE A N 1
ATOM 2080 C CA . PHE A 1 259 ? 5.003 -7.690 -6.460 1.00 80.44 259 PHE A CA 1
ATOM 2081 C C . PHE A 1 259 ? 4.723 -6.887 -5.192 1.00 80.44 259 PHE A C 1
ATOM 2083 O O . PHE A 1 259 ? 4.100 -7.398 -4.255 1.00 80.44 259 PHE A O 1
ATOM 2090 N N . THR A 1 260 ? 5.148 -5.626 -5.163 1.00 78.25 260 THR A N 1
ATOM 2091 C CA . THR A 1 260 ? 4.950 -4.743 -4.010 1.00 78.25 260 THR A CA 1
ATOM 2092 C C . THR A 1 260 ? 3.462 -4.537 -3.749 1.00 78.25 260 THR A C 1
ATOM 2094 O O . THR A 1 260 ? 2.988 -4.768 -2.635 1.00 78.25 260 THR A O 1
ATOM 2097 N N . LYS A 1 261 ? 2.699 -4.209 -4.799 1.00 77.19 261 LYS A N 1
ATOM 2098 C CA . LYS A 1 261 ? 1.259 -3.983 -4.670 1.00 77.19 261 LYS A CA 1
ATOM 2099 C C . LYS A 1 261 ? 0.490 -5.258 -4.343 1.00 77.19 261 LYS A C 1
ATOM 2101 O O . LYS A 1 261 ? -0.396 -5.242 -3.491 1.00 77.19 261 LYS A O 1
ATOM 2106 N N . ALA A 1 262 ? 0.853 -6.380 -4.959 1.00 75.81 262 ALA A N 1
ATOM 2107 C CA . ALA A 1 262 ? 0.268 -7.675 -4.635 1.00 75.81 262 ALA A CA 1
ATOM 2108 C C . ALA A 1 262 ? 0.507 -8.049 -3.162 1.00 75.81 262 ALA A C 1
ATOM 2110 O O . ALA 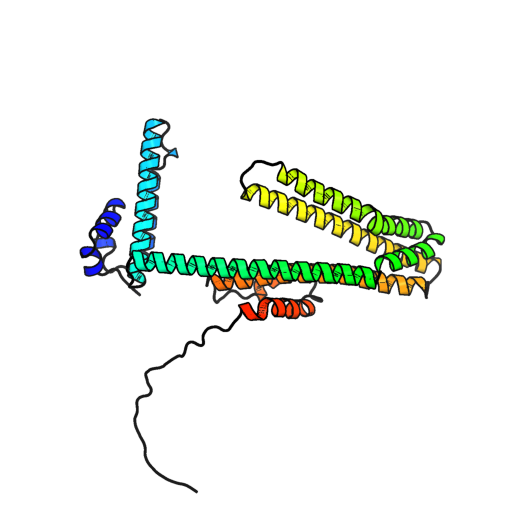A 1 262 ? -0.405 -8.544 -2.505 1.00 75.81 262 ALA A O 1
ATOM 2111 N N . SER A 1 263 ? 1.698 -7.770 -2.625 1.00 78.69 263 SER A N 1
ATOM 2112 C CA . SER A 1 263 ? 2.034 -8.016 -1.217 1.00 78.69 263 SER A CA 1
ATOM 2113 C C . SER A 1 263 ? 1.240 -7.130 -0.254 1.00 78.69 263 SER A C 1
ATOM 2115 O O . SER A 1 2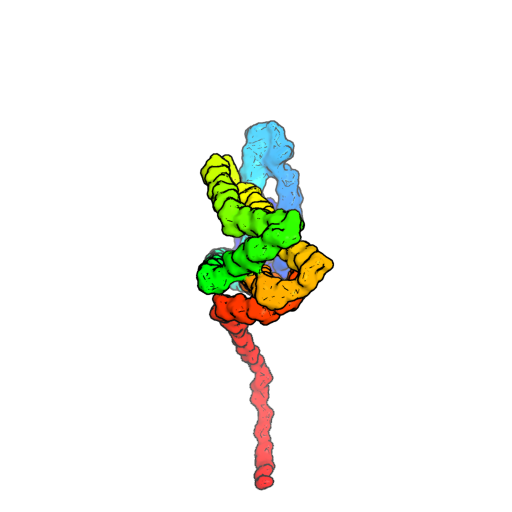63 ? 0.825 -7.597 0.806 1.00 78.69 263 SER A O 1
ATOM 2117 N N . GLU A 1 264 ? 1.000 -5.869 -0.615 1.00 78.44 264 GLU A N 1
ATOM 2118 C CA . GLU A 1 264 ? 0.151 -4.942 0.142 1.00 78.44 264 GLU A CA 1
ATOM 2119 C C . GLU A 1 264 ? -1.296 -5.443 0.202 1.00 78.44 264 GLU A C 1
ATOM 2121 O O . GLU A 1 264 ? -1.796 -5.734 1.290 1.00 78.44 264 GLU A O 1
ATOM 2126 N N . LEU A 1 265 ? -1.922 -5.671 -0.955 1.00 74.44 265 LEU A N 1
ATOM 2127 C CA . LEU A 1 265 ? -3.309 -6.139 -1.048 1.00 74.44 265 LEU A CA 1
ATOM 2128 C C . LEU A 1 265 ? -3.510 -7.490 -0.352 1.00 74.44 265 LEU A C 1
ATOM 2130 O O . LEU A 1 265 ? -4.503 -7.708 0.342 1.00 74.44 265 LEU A O 1
ATOM 2134 N N . TYR A 1 266 ? -2.554 -8.408 -0.506 1.00 74.81 266 TYR A N 1
ATOM 2135 C CA . TYR A 1 266 ? -2.635 -9.711 0.144 1.00 74.81 266 TYR A CA 1
ATOM 2136 C C . TYR A 1 266 ? -2.483 -9.612 1.667 1.00 74.81 266 TYR A C 1
ATOM 2138 O O . TYR A 1 266 ? -3.153 -10.335 2.404 1.00 74.81 266 TYR A O 1
ATOM 2146 N N . SER A 1 267 ? -1.642 -8.696 2.159 1.00 74.25 267 SER A N 1
ATOM 2147 C CA . SER A 1 267 ? -1.518 -8.437 3.597 1.00 74.25 267 SER A CA 1
ATOM 2148 C C . SER A 1 267 ? -2.804 -7.862 4.191 1.00 74.25 267 SER A C 1
ATOM 2150 O O . SER A 1 267 ? -3.228 -8.314 5.251 1.00 74.25 267 SER A O 1
ATOM 2152 N N . GLU A 1 268 ? -3.457 -6.933 3.487 1.00 74.12 268 GLU A N 1
ATOM 2153 C CA . GLU A 1 268 ? -4.743 -6.366 3.897 1.00 74.12 268 GLU A CA 1
ATOM 2154 C C . GLU A 1 268 ? -5.814 -7.446 3.955 1.00 74.12 268 GLU A C 1
ATOM 2156 O O . GLU A 1 268 ? -6.541 -7.525 4.938 1.00 74.12 268 GLU A O 1
ATOM 2161 N N . HIS A 1 269 ? -5.854 -8.342 2.966 1.00 73.31 269 HIS A N 1
ATOM 2162 C CA . HIS A 1 269 ? -6.764 -9.484 2.987 1.00 73.31 269 HIS A CA 1
ATOM 2163 C C . HIS A 1 269 ? -6.546 -10.381 4.216 1.00 73.31 269 HIS A C 1
ATOM 2165 O O . HIS A 1 269 ? -7.504 -10.791 4.872 1.00 73.31 269 HIS A O 1
ATOM 2171 N N . CYS A 1 270 ? -5.289 -10.682 4.553 1.00 72.25 270 CYS A N 1
ATOM 2172 C CA . CYS A 1 270 ? -4.960 -11.461 5.746 1.00 72.25 270 CYS A CA 1
ATOM 2173 C C . CYS A 1 270 ? -5.366 -10.739 7.040 1.00 72.25 270 CYS A C 1
ATOM 2175 O O . CYS A 1 270 ? -5.840 -11.393 7.964 1.00 72.25 270 CYS A O 1
ATOM 2177 N N . ILE A 1 271 ? -5.202 -9.414 7.104 1.00 70.38 271 ILE A N 1
ATOM 2178 C CA . ILE A 1 271 ? -5.609 -8.595 8.254 1.00 70.38 271 ILE A CA 1
ATOM 2179 C C . ILE A 1 271 ? -7.134 -8.562 8.370 1.00 70.38 271 ILE A C 1
ATOM 2181 O O . ILE A 1 271 ? -7.656 -8.816 9.446 1.00 70.38 271 ILE A O 1
ATOM 2185 N N . GLN A 1 272 ? -7.857 -8.336 7.274 1.00 69.62 272 GLN A N 1
ATOM 2186 C CA . GLN A 1 272 ? -9.323 -8.332 7.260 1.00 69.62 272 GLN A CA 1
ATOM 2187 C C . GLN A 1 272 ? -9.906 -9.677 7.711 1.00 69.62 272 GLN A C 1
ATOM 2189 O O . GLN A 1 272 ? -10.846 -9.701 8.499 1.00 69.62 272 GLN A O 1
ATOM 2194 N N . ARG A 1 273 ? -9.295 -10.808 7.323 1.00 67.31 273 ARG A N 1
ATOM 2195 C CA . ARG A 1 273 ? -9.681 -12.134 7.842 1.00 67.31 273 ARG A CA 1
ATOM 2196 C C . ARG A 1 273 ? -9.569 -12.266 9.365 1.00 67.31 273 ARG A C 1
ATOM 2198 O O . ARG A 1 273 ? -10.223 -13.140 9.920 1.00 67.31 273 ARG A O 1
ATOM 2205 N N . LEU A 1 274 ? -8.751 -11.452 10.037 1.00 63.69 274 LEU A N 1
ATOM 2206 C CA . LEU A 1 274 ? -8.658 -11.444 11.503 1.00 63.69 274 LEU A CA 1
ATOM 2207 C C . LEU A 1 274 ? -9.812 -10.694 12.178 1.00 63.69 274 LEU A C 1
ATOM 2209 O O . LEU A 1 274 ? -10.006 -10.883 13.376 1.00 63.69 274 LEU A O 1
ATOM 2213 N N . TYR A 1 275 ? -10.542 -9.852 11.442 1.00 59.12 275 TYR A N 1
ATOM 2214 C CA . TYR A 1 275 ? -11.656 -9.057 11.964 1.00 59.12 275 TYR A CA 1
ATOM 2215 C C . TYR A 1 275 ? -13.032 -9.709 11.742 1.00 59.12 275 TYR A C 1
ATOM 2217 O O . TYR A 1 275 ? -14.012 -9.180 12.243 1.00 59.12 275 TYR A O 1
ATOM 2225 N N . GLU A 1 276 ? -13.109 -10.857 11.050 1.00 58.72 276 GLU A N 1
ATOM 2226 C CA . GLU A 1 276 ? -14.361 -11.584 10.739 1.00 58.72 276 GLU A CA 1
ATOM 2227 C C . GLU A 1 276 ? -15.509 -10.702 10.201 1.00 58.72 276 GLU A C 1
ATOM 2229 O O . GLU A 1 276 ? -16.683 -11.022 10.365 1.00 58.72 276 GLU A O 1
ATOM 2234 N N . GLU A 1 277 ? -15.189 -9.628 9.478 1.00 44.06 277 GLU A N 1
ATOM 2235 C CA . GLU A 1 277 ? -16.177 -8.876 8.707 1.00 44.06 277 GLU A CA 1
ATOM 2236 C C . GLU A 1 277 ? -16.178 -9.373 7.253 1.00 44.06 277 GLU A C 1
ATOM 2238 O O . GLU A 1 277 ? -15.166 -9.352 6.551 1.00 44.06 277 GLU A O 1
ATOM 2243 N N . ASP A 1 278 ? -17.350 -9.859 6.842 1.00 38.66 278 ASP A N 1
ATOM 2244 C CA . ASP A 1 278 ? -17.750 -10.333 5.516 1.00 38.66 278 ASP A CA 1
ATOM 2245 C C . ASP A 1 278 ? -17.243 -11.700 5.021 1.00 38.66 278 ASP A C 1
ATOM 2247 O O . ASP A 1 278 ? -16.294 -11.841 4.248 1.00 38.66 278 ASP A O 1
ATOM 2251 N N . ALA A 1 279 ? -18.079 -12.718 5.266 1.00 43.66 279 ALA A N 1
ATOM 2252 C CA . ALA A 1 279 ? -18.126 -13.954 4.476 1.00 43.66 279 ALA A CA 1
ATOM 2253 C C . ALA A 1 279 ? -18.422 -13.717 2.974 1.00 43.66 279 ALA A C 1
ATOM 2255 O O . ALA A 1 279 ? -18.253 -14.630 2.165 1.00 43.66 279 ALA A O 1
ATOM 2256 N N . LYS A 1 280 ? -18.853 -12.504 2.593 1.00 42.84 280 LYS A N 1
ATOM 2257 C CA . LYS A 1 280 ? -19.126 -12.095 1.207 1.00 42.84 280 LYS A CA 1
ATOM 2258 C C . LYS A 1 280 ? -17.958 -11.395 0.512 1.00 42.84 280 LYS A C 1
ATOM 2260 O O . LYS A 1 280 ? -18.062 -11.142 -0.685 1.00 42.84 280 LYS A O 1
ATOM 2265 N N . PHE A 1 281 ? -16.849 -11.106 1.201 1.00 41.94 281 PHE A N 1
ATOM 2266 C CA . PHE A 1 281 ? -15.755 -10.354 0.592 1.00 41.94 281 PHE A CA 1
ATOM 2267 C C . PHE A 1 281 ? -14.970 -11.212 -0.410 1.00 41.94 281 PHE A C 1
ATOM 2269 O O . PHE A 1 281 ? -14.040 -11.958 -0.080 1.00 41.94 281 PHE A O 1
ATOM 2276 N N . SER A 1 282 ? -15.359 -11.107 -1.675 1.00 45.47 282 SER A N 1
ATOM 2277 C CA . SER A 1 282 ? -14.654 -11.717 -2.787 1.00 45.47 282 SER A CA 1
ATOM 2278 C C . SER A 1 282 ? -13.425 -10.868 -3.100 1.00 45.47 282 SER A C 1
ATOM 2280 O O . SER A 1 282 ? -13.533 -9.773 -3.640 1.00 45.47 282 SER A O 1
ATOM 2282 N N . TYR A 1 283 ? -12.223 -11.379 -2.810 1.00 50.69 283 TYR A N 1
ATOM 2283 C CA . TYR A 1 283 ? -10.949 -10.753 -3.208 1.00 50.69 283 TYR A CA 1
ATOM 2284 C C . TYR A 1 283 ? -10.930 -10.358 -4.699 1.00 50.69 283 TYR A C 1
ATOM 2286 O O . TYR A 1 283 ? -10.257 -9.404 -5.079 1.00 50.69 283 TYR A O 1
ATOM 2294 N N . LYS A 1 284 ? -11.712 -11.060 -5.528 1.00 47.56 284 LYS A N 1
ATOM 2295 C CA . LYS A 1 284 ? -11.947 -10.760 -6.943 1.00 47.56 284 LYS A CA 1
ATOM 2296 C C . LYS A 1 284 ? -12.487 -9.338 -7.178 1.00 47.56 284 LYS A C 1
ATOM 2298 O O . LYS A 1 284 ? -12.064 -8.734 -8.152 1.00 47.56 284 LYS A O 1
ATOM 2303 N N . GLU A 1 285 ? -13.325 -8.788 -6.293 1.00 49.84 285 GLU A N 1
ATOM 2304 C CA . GLU A 1 285 ? -13.962 -7.466 -6.462 1.00 49.84 285 GLU A CA 1
ATOM 2305 C C . GLU A 1 285 ? -13.052 -6.268 -6.123 1.00 49.84 285 GLU A C 1
ATOM 2307 O O . GLU A 1 285 ? -13.163 -5.210 -6.737 1.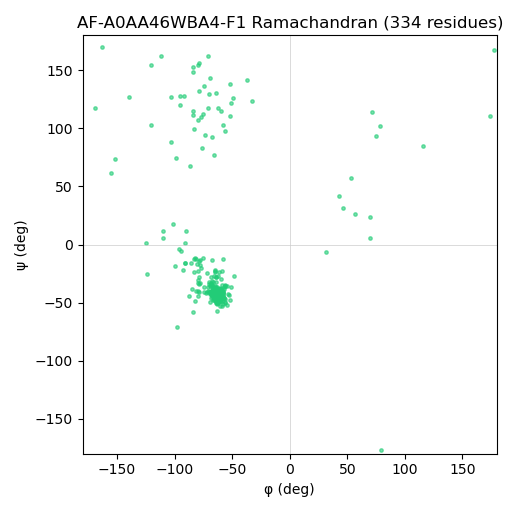00 49.84 285 GLU A O 1
ATOM 2312 N N . LYS A 1 286 ? -12.094 -6.400 -5.192 1.00 49.38 286 LYS A N 1
ATOM 2313 C CA . LYS A 1 286 ? -11.056 -5.358 -5.003 1.00 49.38 286 LYS A CA 1
ATOM 2314 C C . LYS A 1 286 ? -9.960 -5.444 -6.066 1.00 49.38 286 LYS A C 1
ATOM 2316 O O . LYS A 1 286 ? -9.373 -4.425 -6.414 1.00 49.38 286 LYS A O 1
ATOM 2321 N N . PHE A 1 287 ? -9.713 -6.638 -6.612 1.00 49.62 287 PHE A N 1
ATOM 2322 C CA . PHE A 1 287 ? -8.858 -6.798 -7.789 1.00 49.62 287 PHE A CA 1
ATOM 2323 C C . PHE A 1 287 ? -9.491 -6.214 -9.060 1.00 49.62 287 PHE A C 1
ATOM 2325 O O . PHE A 1 287 ? -8.742 -5.750 -9.910 1.00 49.62 287 PHE A O 1
ATOM 2332 N N . THR A 1 288 ? -10.825 -6.159 -9.185 1.00 46.06 288 THR A N 1
ATOM 2333 C CA . THR A 1 288 ? -11.485 -5.502 -10.332 1.00 46.06 288 THR A CA 1
ATOM 2334 C C . THR A 1 288 ? -11.380 -3.978 -10.309 1.00 46.06 288 THR A C 1
ATOM 2336 O O . THR A 1 288 ? -11.423 -3.374 -11.371 1.00 46.06 288 THR A O 1
ATOM 2339 N N . TRP A 1 289 ? -11.197 -3.348 -9.141 1.00 36.78 289 TRP A N 1
ATOM 2340 C CA . TRP A 1 289 ? -10.923 -1.901 -9.044 1.00 36.78 289 TRP A CA 1
ATOM 2341 C C . TRP A 1 289 ? -9.451 -1.547 -9.300 1.00 36.78 289 TRP A C 1
ATOM 2343 O O . TRP A 1 289 ? -9.122 -0.378 -9.489 1.00 36.78 289 TRP A O 1
ATOM 2353 N N . TYR A 1 290 ? -8.563 -2.544 -9.317 1.00 41.56 290 TYR A N 1
ATOM 2354 C CA . TYR A 1 290 ? -7.158 -2.372 -9.667 1.00 41.56 290 TYR A CA 1
ATOM 2355 C C . TYR A 1 290 ? -6.934 -2.780 -11.125 1.00 41.56 290 TYR A C 1
ATOM 2357 O O . TYR A 1 290 ? -6.377 -3.838 -11.416 1.00 41.56 290 TYR A O 1
ATOM 2365 N N . ASP A 1 291 ? -7.377 -1.938 -12.056 1.00 49.84 291 ASP A N 1
ATOM 2366 C CA . ASP A 1 291 ? -7.053 -2.127 -13.467 1.00 49.84 291 ASP A CA 1
ATOM 2367 C C . ASP A 1 291 ? -5.674 -1.527 -13.791 1.00 49.84 291 ASP A C 1
ATOM 2369 O O . ASP A 1 291 ? -5.464 -0.317 -13.703 1.00 49.84 291 ASP A O 1
ATOM 2373 N N . TYR A 1 292 ? -4.722 -2.388 -14.163 1.00 44.25 292 TYR A N 1
ATOM 2374 C CA . TYR A 1 292 ? -3.602 -2.013 -15.033 1.00 44.25 292 TYR A CA 1
ATOM 2375 C C . TYR A 1 292 ? -3.105 -3.242 -15.833 1.00 44.25 292 TYR A C 1
ATOM 2377 O O . TYR A 1 292 ? -2.064 -3.818 -15.552 1.00 44.25 292 TYR A O 1
ATOM 2385 N N . LYS A 1 293 ? -3.845 -3.715 -16.846 1.00 44.53 293 LYS A N 1
ATOM 2386 C CA . LYS A 1 293 ? -3.323 -4.671 -17.868 1.00 44.53 293 LYS A CA 1
ATOM 2387 C C . LYS A 1 293 ? -2.659 -5.981 -17.340 1.00 44.53 293 LYS A C 1
ATOM 2389 O O . LYS A 1 293 ? -1.517 -6.295 -17.657 1.00 44.53 293 LYS A O 1
ATOM 2394 N N . LEU A 1 294 ? -3.396 -6.768 -16.556 1.00 52.12 294 LEU A N 1
ATOM 2395 C CA . LEU A 1 294 ? -3.519 -8.250 -16.500 1.00 52.12 294 LEU A CA 1
ATOM 2396 C C . LEU A 1 294 ? -2.403 -9.294 -16.830 1.00 52.12 294 LEU A C 1
ATOM 2398 O O . LEU A 1 294 ? -2.657 -10.463 -16.550 1.00 52.12 294 LEU A O 1
ATOM 2402 N N . VAL A 1 295 ? -1.193 -9.012 -17.330 1.00 58.53 295 VAL A N 1
ATOM 2403 C CA . VAL A 1 295 ? -0.259 -10.112 -17.716 1.00 58.53 295 VAL A CA 1
ATOM 2404 C C . VAL A 1 295 ? 0.575 -10.656 -16.543 1.00 58.53 295 VAL A C 1
ATOM 2406 O O . VAL A 1 295 ? 0.791 -11.861 -16.440 1.00 58.53 295 VAL A O 1
ATOM 2409 N N . LEU A 1 296 ? 1.032 -9.799 -15.622 1.00 64.19 296 LEU A N 1
ATOM 2410 C CA . LEU A 1 296 ? 2.038 -10.192 -14.616 1.00 64.19 296 LEU A CA 1
ATOM 2411 C C . LEU A 1 296 ? 1.456 -10.688 -13.286 1.00 64.19 296 LEU A C 1
ATOM 2413 O O . LEU A 1 296 ? 2.122 -11.416 -12.550 1.00 64.19 296 LEU A O 1
ATOM 2417 N N . MET A 1 297 ? 0.211 -10.333 -12.961 1.00 68.56 297 MET A N 1
ATOM 2418 C CA . MET A 1 297 ? -0.411 -10.711 -11.686 1.00 68.56 297 MET A CA 1
ATOM 2419 C C . MET A 1 297 ? -0.513 -12.238 -11.485 1.00 68.56 297 MET A C 1
ATOM 2421 O O . MET A 1 297 ? -0.192 -12.701 -10.385 1.00 68.56 297 MET A O 1
ATOM 2425 N N . PRO A 1 298 ? -0.883 -13.044 -12.505 1.00 70.62 298 PRO A N 1
ATOM 2426 C CA . PRO A 1 298 ? -0.866 -14.504 -12.397 1.00 70.62 298 PRO A CA 1
ATOM 2427 C C . PRO A 1 298 ? 0.519 -15.087 -12.085 1.00 70.62 298 PRO A C 1
ATOM 2429 O O . PRO A 1 298 ? 0.600 -16.113 -11.416 1.00 70.62 298 PRO A O 1
ATOM 2432 N N . LEU A 1 299 ? 1.599 -14.425 -12.518 1.00 71.38 299 LEU A N 1
ATOM 2433 C CA . LEU A 1 299 ? 2.980 -14.839 -12.239 1.00 71.38 299 LEU A CA 1
ATOM 2434 C C . LEU A 1 299 ? 3.414 -14.455 -10.818 1.00 71.38 299 LEU A C 1
ATOM 2436 O O . LEU A 1 299 ? 4.064 -15.230 -10.121 1.00 71.38 299 LEU A O 1
ATOM 2440 N N . VAL A 1 300 ? 3.029 -13.261 -10.369 1.00 78.44 300 VAL A N 1
ATOM 2441 C CA . VAL A 1 300 ? 3.463 -12.686 -9.089 1.00 78.44 300 VAL A CA 1
ATOM 2442 C C . VAL A 1 300 ? 2.681 -13.246 -7.898 1.00 78.44 300 VAL A C 1
ATOM 2444 O O . VAL A 1 300 ? 3.250 -13.515 -6.837 1.00 78.44 300 VAL A O 1
ATOM 2447 N N . LEU A 1 301 ? 1.369 -13.434 -8.043 1.00 76.25 301 LEU A N 1
ATOM 2448 C CA . LEU A 1 301 ? 0.487 -13.802 -6.936 1.00 76.25 301 LEU A CA 1
ATOM 2449 C C . LEU A 1 301 ? 0.837 -15.151 -6.269 1.00 76.25 301 LEU A C 1
ATOM 2451 O O . LEU A 1 301 ? 0.774 -15.215 -5.039 1.00 76.25 301 LEU A O 1
ATOM 2455 N N . PRO A 1 302 ? 1.218 -16.225 -6.993 1.00 79.75 302 PRO A N 1
ATOM 2456 C CA . PRO A 1 302 ? 1.677 -17.471 -6.376 1.00 79.75 302 PRO A CA 1
ATOM 2457 C C . PRO A 1 302 ? 2.894 -17.270 -5.467 1.00 79.75 302 PRO A C 1
ATOM 2459 O O . PRO A 1 302 ? 2.947 -17.835 -4.373 1.00 79.75 302 PRO A O 1
ATOM 2462 N N . ILE A 1 303 ? 3.831 -16.417 -5.887 1.00 80.88 303 ILE A N 1
ATOM 2463 C CA . ILE A 1 303 ? 5.038 -16.091 -5.123 1.00 80.88 303 ILE A CA 1
ATOM 2464 C C . ILE A 1 303 ? 4.648 -15.342 -3.850 1.00 80.88 303 ILE A C 1
ATOM 2466 O O . ILE A 1 303 ? 5.059 -15.733 -2.759 1.00 80.88 303 ILE A O 1
ATOM 2470 N N . VAL A 1 304 ? 3.787 -14.325 -3.960 1.00 81.12 304 VAL A N 1
ATOM 2471 C CA . VAL A 1 304 ? 3.258 -13.600 -2.793 1.00 81.12 304 VAL A CA 1
ATOM 2472 C C . VAL A 1 304 ? 2.587 -14.574 -1.826 1.00 81.12 304 VAL A C 1
ATOM 2474 O O . VAL A 1 304 ? 2.966 -14.629 -0.661 1.00 81.12 304 VAL A O 1
ATOM 2477 N N . LYS A 1 305 ? 1.676 -15.435 -2.298 1.00 80.19 305 LYS A N 1
ATOM 2478 C CA . LYS A 1 305 ? 1.020 -16.456 -1.460 1.00 80.19 305 LYS A CA 1
ATOM 2479 C C . LYS A 1 305 ? 2.018 -17.360 -0.735 1.00 80.19 305 LYS A C 1
ATOM 2481 O O . LYS A 1 305 ? 1.768 -17.733 0.408 1.00 80.19 305 LYS A O 1
ATOM 2486 N N . MET A 1 306 ? 3.149 -17.696 -1.357 1.00 81.25 306 MET A N 1
ATOM 2487 C CA . MET A 1 306 ? 4.198 -18.496 -0.722 1.00 81.25 306 MET A CA 1
ATOM 2488 C C . MET A 1 306 ? 4.805 -17.796 0.503 1.00 81.25 306 MET A C 1
ATOM 2490 O O . MET A 1 306 ? 4.979 -18.444 1.532 1.00 81.25 306 MET A O 1
ATOM 2494 N N . TYR A 1 307 ? 5.038 -16.479 0.451 1.00 76.56 307 TYR A N 1
ATOM 2495 C CA . TYR A 1 307 ? 5.553 -15.704 1.594 1.00 76.56 307 TYR A CA 1
ATOM 2496 C C . TYR A 1 307 ? 4.586 -15.644 2.790 1.00 76.56 307 TYR A C 1
ATOM 2498 O O . TYR A 1 307 ? 5.012 -15.457 3.934 1.00 76.56 307 TYR A O 1
ATOM 2506 N N . PHE A 1 308 ? 3.288 -15.825 2.541 1.00 74.69 308 PHE A N 1
ATOM 2507 C CA . PHE A 1 308 ? 2.231 -15.755 3.554 1.00 74.69 308 PHE A CA 1
ATOM 2508 C C . PHE A 1 308 ? 1.596 -17.121 3.877 1.00 74.69 308 PHE A C 1
ATOM 2510 O O . PHE A 1 308 ? 0.654 -17.175 4.666 1.00 74.69 308 PHE A O 1
ATOM 2517 N N . ARG A 1 309 ? 2.114 -18.227 3.316 1.00 74.25 309 ARG A N 1
ATOM 2518 C CA . ARG A 1 309 ? 1.510 -19.573 3.379 1.00 74.25 309 ARG A CA 1
ATOM 2519 C C . ARG A 1 309 ? 1.178 -20.025 4.807 1.00 74.25 309 ARG A C 1
ATOM 2521 O O . ARG A 1 309 ? 0.084 -20.527 5.046 1.00 74.25 309 ARG A O 1
ATOM 2528 N N . ASP A 1 310 ? 2.079 -19.790 5.757 1.00 67.12 310 ASP A N 1
ATOM 2529 C CA . ASP A 1 310 ? 1.925 -20.288 7.134 1.00 67.12 310 ASP A CA 1
ATOM 2530 C C . ASP A 1 310 ? 0.952 -19.464 7.987 1.00 67.12 310 ASP A C 1
ATOM 2532 O O . ASP A 1 310 ? 0.533 -19.910 9.049 1.00 67.12 310 ASP A O 1
ATOM 2536 N N . LEU A 1 311 ? 0.577 -18.261 7.540 1.00 62.00 311 LEU A N 1
ATOM 2537 C CA . LEU A 1 311 ? -0.391 -17.412 8.246 1.00 62.00 311 LEU A CA 1
ATOM 2538 C C . LEU A 1 311 ? -1.843 -17.806 7.943 1.00 62.00 311 LEU A C 1
ATOM 2540 O O . LEU A 1 311 ? -2.757 -17.343 8.616 1.00 62.00 311 LEU A O 1
ATOM 2544 N N . ILE A 1 312 ? -2.050 -18.666 6.942 1.00 57.88 312 ILE A N 1
ATOM 2545 C CA . ILE A 1 312 ? -3.366 -19.130 6.479 1.00 57.88 312 ILE A CA 1
ATOM 2546 C C . ILE A 1 312 ? -3.661 -20.532 7.028 1.00 57.88 312 ILE A C 1
ATOM 2548 O O . ILE A 1 312 ? -4.534 -21.225 6.505 1.00 57.88 312 ILE A O 1
ATOM 2552 N N . GLN A 1 313 ? -2.943 -20.985 8.068 1.00 49.25 313 GLN A N 1
ATOM 2553 C CA . GLN A 1 313 ? -3.218 -22.295 8.654 1.00 49.25 313 GLN A CA 1
ATOM 2554 C C . GLN A 1 313 ? -4.717 -22.451 8.926 1.00 49.25 313 GLN A C 1
ATOM 2556 O O . GLN A 1 313 ? -5.371 -21.565 9.479 1.00 49.25 313 GLN A O 1
ATOM 2561 N N . LYS A 1 314 ? -5.213 -23.557 8.355 1.00 42.81 314 LYS A N 1
ATOM 2562 C CA . LYS A 1 314 ? -6.601 -23.907 8.057 1.00 42.81 314 LYS A CA 1
ATOM 2563 C C . LYS A 1 314 ? -7.551 -23.427 9.148 1.00 42.81 314 LYS A C 1
ATOM 2565 O O . LYS A 1 314 ? -7.249 -23.590 10.328 1.00 42.81 314 LYS A O 1
ATOM 2570 N N . LYS A 1 315 ? -8.743 -22.958 8.733 1.00 38.91 315 LYS A N 1
ATOM 2571 C CA . LYS A 1 315 ? -9.949 -23.004 9.580 1.00 38.91 315 LYS A CA 1
ATOM 2572 C C . LYS A 1 315 ? -9.839 -24.273 10.434 1.00 38.91 315 LYS A C 1
ATOM 2574 O O . LYS A 1 315 ? -9.656 -25.333 9.817 1.00 38.91 315 LYS A O 1
ATOM 2579 N N . PRO A 1 316 ? -9.892 -24.205 11.777 1.00 31.97 316 PRO A N 1
ATOM 2580 C CA . PRO A 1 316 ? -10.074 -25.426 12.540 1.00 31.97 316 PRO A CA 1
ATOM 2581 C C . PRO A 1 316 ? -11.279 -26.103 11.901 1.00 31.97 316 PRO A C 1
ATOM 2583 O O . PRO A 1 316 ? -12.313 -25.457 11.704 1.00 31.97 316 PRO A O 1
ATOM 2586 N N . GLN A 1 317 ? -11.096 -27.337 11.424 1.00 31.56 317 GLN A N 1
ATOM 2587 C CA . GLN A 1 317 ? -12.228 -28.146 11.013 1.00 31.56 317 GLN A CA 1
ATOM 2588 C C . GLN A 1 317 ? -13.165 -28.095 12.211 1.00 31.56 317 GLN A C 1
ATOM 2590 O O . GLN A 1 317 ? -12.820 -28.581 13.286 1.00 31.56 317 GLN A O 1
ATOM 2595 N N . GLN A 1 318 ? -14.298 -27.408 12.060 1.00 29.38 318 GLN A N 1
ATOM 2596 C CA . GLN A 1 318 ? -15.409 -27.624 12.956 1.00 29.38 318 GLN A CA 1
ATOM 2597 C C . GLN A 1 318 ? -15.687 -29.109 12.794 1.00 29.38 318 GLN A C 1
ATOM 2599 O O . GLN A 1 318 ? -16.197 -29.537 11.759 1.00 29.38 318 GLN A O 1
ATOM 2604 N N . HIS A 1 319 ? -15.245 -29.905 13.765 1.00 30.19 319 HIS A N 1
ATOM 2605 C CA . HIS A 1 319 ? -15.831 -31.203 13.986 1.00 30.19 319 HIS A CA 1
ATOM 2606 C C . HIS A 1 319 ? -17.310 -30.910 14.197 1.00 30.19 319 HIS A C 1
ATOM 2608 O O . HIS A 1 319 ? -17.734 -30.477 15.264 1.00 30.19 319 HIS A O 1
ATOM 2614 N N . THR A 1 320 ? -18.090 -31.061 13.132 1.00 31.03 320 THR A N 1
ATOM 2615 C CA . THR A 1 320 ? -19.521 -31.271 13.224 1.00 31.03 320 THR A CA 1
ATOM 2616 C C . THR A 1 320 ? -19.687 -32.631 13.882 1.00 31.03 320 THR A C 1
ATOM 2618 O O . THR A 1 320 ? -19.917 -33.637 13.214 1.00 31.03 320 THR A O 1
ATOM 2621 N N . THR A 1 321 ? -19.488 -32.687 15.197 1.00 32.59 321 THR A N 1
ATOM 2622 C CA . THR A 1 321 ? -20.018 -33.763 16.020 1.00 32.59 321 THR A CA 1
ATOM 2623 C C . THR A 1 321 ? -21.521 -33.559 15.976 1.00 32.59 321 THR A C 1
ATOM 2625 O O . THR A 1 321 ? -22.071 -32.735 16.696 1.00 32.59 321 THR A O 1
ATOM 2628 N N . ASN A 1 322 ? -22.165 -34.220 15.022 1.00 29.86 322 ASN A N 1
ATOM 2629 C CA . ASN A 1 322 ? -23.609 -34.308 14.951 1.00 29.86 322 ASN A CA 1
ATOM 2630 C C . ASN A 1 322 ? -24.017 -35.397 15.959 1.00 29.86 322 ASN A C 1
ATOM 2632 O O . ASN A 1 322 ? -23.722 -36.568 15.705 1.00 29.86 322 ASN A O 1
ATOM 2636 N N . PRO A 1 323 ? -24.619 -35.075 17.119 1.00 37.91 323 PRO A N 1
ATOM 2637 C CA . PRO A 1 323 ? -25.042 -36.079 18.077 1.00 37.91 323 PRO A CA 1
ATOM 2638 C C . PRO A 1 323 ? -26.447 -36.522 17.676 1.00 37.91 323 PRO A C 1
ATOM 2640 O O . PRO A 1 323 ? -27.420 -36.182 18.328 1.00 37.91 323 PRO A O 1
ATOM 2643 N N . ASN A 1 324 ? -26.558 -37.194 16.536 1.00 35.16 324 ASN A N 1
ATOM 2644 C CA . ASN A 1 324 ? -27.772 -37.887 16.117 1.00 35.16 324 ASN A CA 1
ATOM 2645 C C . ASN A 1 324 ? -27.381 -39.002 15.146 1.00 35.16 324 ASN A C 1
ATOM 2647 O O . ASN A 1 324 ? -27.763 -39.024 13.981 1.00 35.16 324 ASN A O 1
ATOM 2651 N N . VAL A 1 325 ? -26.574 -39.937 15.644 1.00 36.00 325 VAL A N 1
ATOM 2652 C CA . VAL A 1 325 ? -26.609 -41.309 15.141 1.00 36.00 325 VAL A CA 1
ATOM 2653 C C . VAL A 1 325 ? -27.371 -42.097 16.190 1.00 36.00 325 VAL A C 1
ATOM 2655 O O . VAL A 1 325 ? -26.815 -42.585 17.171 1.00 36.00 325 VAL A O 1
ATOM 2658 N N . THR A 1 326 ? -28.688 -42.121 16.017 1.00 31.72 326 THR A N 1
ATOM 2659 C CA . THR A 1 326 ? -29.571 -43.048 16.710 1.00 31.72 326 THR A CA 1
ATOM 2660 C C . THR A 1 326 ? -29.124 -44.458 16.337 1.00 31.72 326 THR A C 1
ATOM 2662 O O . THR A 1 326 ? -29.170 -44.853 15.175 1.00 31.72 326 THR A O 1
ATOM 2665 N N . SER A 1 327 ? -28.648 -45.207 17.324 1.00 36.75 327 SER A N 1
ATOM 2666 C CA . SER A 1 327 ? -28.464 -46.649 17.234 1.00 36.75 327 SER A CA 1
ATOM 2667 C C . SER A 1 327 ? -29.818 -47.316 17.007 1.00 36.75 327 SER A C 1
ATOM 2669 O O . SER A 1 327 ? -30.664 -47.223 17.893 1.00 36.75 327 SER A O 1
ATOM 2671 N N . LEU A 1 328 ? -30.027 -48.001 15.880 1.00 29.12 328 LEU A N 1
ATOM 2672 C CA . LEU A 1 328 ? -31.036 -49.062 15.769 1.00 29.12 328 LEU A CA 1
ATOM 2673 C C . LEU A 1 328 ? -30.875 -49.862 14.466 1.00 29.12 328 LEU A C 1
ATOM 2675 O O . LEU A 1 328 ? -31.075 -49.329 13.380 1.00 29.12 328 LEU A O 1
ATOM 2679 N N . GLY A 1 329 ? -30.589 -51.162 14.616 1.00 27.86 329 GLY A N 1
ATOM 2680 C CA . GLY A 1 329 ? -31.051 -52.199 13.687 1.00 27.86 329 GLY A CA 1
ATOM 2681 C C . GLY A 1 329 ? -29.988 -52.968 12.902 1.00 27.86 329 GLY A C 1
ATOM 2682 O O . GLY A 1 329 ? -29.772 -52.693 11.728 1.00 27.86 329 GLY A O 1
ATOM 2683 N N . THR A 1 330 ? -29.421 -54.017 13.500 1.00 33.72 330 THR A N 1
ATOM 2684 C CA . THR A 1 330 ? -29.018 -55.221 12.746 1.00 33.72 330 THR A CA 1
ATOM 2685 C C . THR A 1 330 ? -30.292 -56.009 12.397 1.00 33.72 330 THR A C 1
ATOM 2687 O O . THR A 1 330 ? -31.163 -56.135 13.260 1.00 33.72 330 THR A O 1
ATOM 2690 N N . PRO A 1 331 ? -30.440 -56.517 11.161 1.00 34.16 331 PRO A N 1
ATOM 2691 C CA . PRO A 1 331 ? -30.355 -57.972 10.948 1.00 34.16 331 PRO A CA 1
ATOM 2692 C C . PRO A 1 331 ? -29.575 -58.306 9.653 1.00 34.16 331 PRO A C 1
ATOM 2694 O O . PRO A 1 331 ? -29.722 -57.649 8.633 1.00 34.16 331 PRO A O 1
ATOM 2697 N N . ALA A 1 332 ? -28.547 -59.151 9.735 1.00 33.28 332 ALA A N 1
ATOM 2698 C CA . ALA A 1 332 ? -28.576 -60.596 9.464 1.00 33.28 332 ALA A CA 1
ATOM 2699 C C . ALA A 1 332 ? -28.553 -60.967 7.962 1.00 33.28 332 ALA A C 1
ATOM 2701 O O . ALA A 1 332 ? -29.581 -60.952 7.304 1.00 33.28 332 ALA A O 1
ATOM 2702 N N . GLY A 1 333 ? -27.361 -61.378 7.501 1.00 30.94 333 GLY A N 1
ATOM 2703 C CA . GLY A 1 333 ? -27.128 -62.472 6.546 1.00 30.94 333 GLY A CA 1
ATOM 2704 C C . GLY A 1 333 ? -27.520 -62.280 5.078 1.00 30.94 333 GLY A C 1
ATOM 2705 O O . GLY A 1 333 ? -28.697 -62.307 4.753 1.00 30.94 333 GLY A O 1
ATOM 2706 N N . GLN A 1 334 ? -26.524 -62.260 4.187 1.00 31.12 334 GLN A N 1
ATOM 2707 C CA . GLN A 1 334 ? -26.251 -63.348 3.227 1.00 31.12 334 GLN A CA 1
ATOM 2708 C C . GLN A 1 334 ? -25.132 -62.932 2.255 1.00 31.12 334 GLN A C 1
ATOM 2710 O O . GLN A 1 334 ? -25.307 -62.051 1.421 1.00 31.12 334 GLN A O 1
ATOM 2715 N N . GLU A 1 335 ? -23.981 -63.586 2.409 1.00 31.70 335 GLU A N 1
ATOM 2716 C CA . GLU A 1 335 ? -23.035 -63.915 1.330 1.00 31.70 335 GLU A CA 1
ATOM 2717 C C . GLU A 1 335 ? -23.660 -65.016 0.438 1.00 31.70 335 GLU A C 1
ATOM 2719 O O . GLU A 1 335 ? -24.611 -65.669 0.896 1.00 31.70 335 GLU A O 1
ATOM 2724 N N . PRO A 1 336 ? -23.184 -65.255 -0.800 1.00 43.28 336 PRO A N 1
ATOM 2725 C CA . PRO A 1 336 ? -21.787 -65.158 -1.253 1.00 43.28 336 PRO A CA 1
ATOM 2726 C C . PRO A 1 336 ? -21.477 -64.141 -2.357 1.00 43.28 336 PRO A C 1
ATOM 2728 O O . PRO A 1 336 ? -22.377 -63.815 -3.165 1.00 43.28 336 PRO A O 1
#

Radius of gyration: 32.68 Å; Cα contacts (8 Å, |Δi|>4): 243; chains: 1; bounding box: 66×95×84 Å

Nearest PDB structures (foldseek):
  3zx6-assembly1_A  TM=2.496E-01  e=1.493E+00  Archaeoglobus fulgidus DSM 4304
  3ja6-assembly1_I  TM=1.364E-01  e=8.749E-01  Escherichia coli

Mean predicted aligned error: 16.81 Å